Protein AF-A0A5B0RGZ8-F1 (afdb_monomer_lite)

Organism: NCBI:txid56615

Foldseek 3Di:
DDPPPLFDPVVVCVVVPPPDDPPVVVVVLVVLVVVVVVLVVCCVPPPVPVVVVVVVCVVVDPDDPPPDPDPLVVVCVVPDDDRPVVVVVVVVVVLVVVVVVPVVDPLVADNVLLVVLQVLLVVVLVSQLVCCVVVVDGSFCQSVLLVVQCVVDPGNVSNSVVSSCSNGVVSVVSSVVVVVVCVVRPD

pLDDT: mean 73.28, std 11.97, range [42.69, 88.94]

Sequence (187 aa):
MDPKTQTLNVTAYEAYSPTYLSAGNGIQYGFFFAMYTALIVHVALYYHKELAEGFRSMWKSASGREGFTDLHNRLMRPYKEVPEWWYLTILLFSLATGIAFNEHYETGYPVWALFVALAMSAVFVIPCGMVYAVTNTEVTMNVLAELIGGYLLPGKPIAVMLFKSYGFVSTAQAIGYAADLSKLHPA

Radius of gyration: 20.57 Å; chains: 1; bounding box: 44×38×57 Å

Structure (mmCIF, N/CA/C/O backbone):
data_AF-A0A5B0RGZ8-F1
#
_entry.id   AF-A0A5B0RGZ8-F1
#
loop_
_atom_site.group_PDB
_atom_site.id
_atom_site.type_symbol
_atom_site.label_atom_id
_atom_site.label_alt_id
_atom_site.label_comp_id
_atom_site.label_asym_id
_atom_site.label_entity_id
_atom_site.label_seq_id
_atom_site.pdbx_PDB_ins_code
_atom_site.Cartn_x
_atom_site.Cartn_y
_atom_site.Cartn_z
_atom_site.occupancy
_atom_site.B_iso_or_equiv
_atom_site.auth_seq_id
_atom_site.auth_comp_id
_atom_site.auth_asym_id
_atom_site.auth_atom_id
_atom_site.pdbx_PDB_model_num
ATOM 1 N N . MET A 1 1 ? -12.725 -0.966 26.093 1.00 46.88 1 MET A N 1
ATOM 2 C CA . MET A 1 1 ? -13.365 -1.881 25.122 1.00 46.88 1 MET A CA 1
ATOM 3 C C . MET A 1 1 ? -14.332 -2.751 25.894 1.00 46.88 1 MET A C 1
ATOM 5 O O . MET A 1 1 ? -13.949 -3.220 26.959 1.00 46.88 1 MET A O 1
ATOM 9 N N . ASP A 1 2 ? -15.565 -2.905 25.417 1.00 45.53 2 ASP A N 1
ATOM 10 C CA . ASP A 1 2 ? -16.533 -3.799 26.058 1.00 45.53 2 ASP A CA 1
ATOM 11 C C . ASP A 1 2 ? -16.237 -5.255 25.641 1.00 45.53 2 ASP A C 1
ATOM 13 O O . ASP A 1 2 ? -16.198 -5.531 24.436 1.00 45.53 2 ASP A O 1
ATOM 17 N N . PRO A 1 3 ? -15.978 -6.184 26.581 1.00 53.94 3 PRO A N 1
ATOM 18 C CA . PRO A 1 3 ? -15.574 -7.553 26.259 1.00 53.94 3 PRO A CA 1
ATOM 19 C C . PRO A 1 3 ? -16.657 -8.387 25.555 1.00 53.94 3 PRO A C 1
ATOM 21 O O . PRO A 1 3 ? -16.337 -9.471 25.075 1.00 53.94 3 PRO A O 1
ATOM 24 N N . LYS A 1 4 ? -17.914 -7.920 25.474 1.00 52.38 4 LYS A N 1
ATOM 25 C CA . LYS A 1 4 ? -19.022 -8.686 24.869 1.00 52.38 4 LYS A CA 1
ATOM 26 C C . LYS A 1 4 ? -19.461 -8.224 23.478 1.00 52.38 4 LYS A C 1
ATOM 28 O O . LYS A 1 4 ? -20.038 -9.024 22.755 1.00 52.38 4 LYS A O 1
ATOM 33 N N . THR A 1 5 ? -19.211 -6.973 23.092 1.00 54.19 5 THR A N 1
ATOM 34 C CA . THR A 1 5 ? -19.708 -6.419 21.814 1.00 54.19 5 THR A CA 1
ATOM 35 C C . THR A 1 5 ? -18.610 -5.940 20.870 1.00 54.19 5 THR A C 1
ATOM 37 O O . THR A 1 5 ? -18.926 -5.538 19.755 1.00 54.19 5 THR A O 1
ATOM 40 N N . GLN A 1 6 ? -17.332 -5.956 21.284 1.00 53.06 6 GLN A N 1
ATOM 41 C CA . GLN A 1 6 ? -16.182 -5.468 20.493 1.00 53.06 6 GLN A CA 1
ATOM 42 C C . GLN A 1 6 ? -16.348 -4.037 19.930 1.00 53.06 6 GLN A C 1
ATOM 44 O O . GLN A 1 6 ? -15.598 -3.593 19.056 1.00 53.06 6 GLN A O 1
ATOM 49 N N . THR A 1 7 ? -17.312 -3.287 20.460 1.00 54.31 7 THR A N 1
ATOM 50 C CA . THR A 1 7 ? -17.630 -1.917 20.082 1.00 54.31 7 THR A CA 1
ATOM 51 C C . THR A 1 7 ? -16.992 -0.927 21.049 1.00 54.31 7 THR A C 1
ATOM 53 O O . THR A 1 7 ? -16.642 -1.238 22.196 1.00 54.31 7 THR A O 1
ATOM 56 N N . LEU A 1 8 ? -16.811 0.299 20.567 1.00 57.03 8 LEU A N 1
ATOM 57 C CA . LEU A 1 8 ? -16.430 1.435 21.394 1.00 57.03 8 LEU A CA 1
ATOM 58 C C . LEU A 1 8 ? -17.535 1.708 22.426 1.00 57.03 8 LEU A C 1
ATOM 60 O O . LEU A 1 8 ? -18.659 2.055 22.074 1.00 57.03 8 LEU A O 1
ATOM 64 N N . ASN A 1 9 ? -17.209 1.546 23.708 1.00 58.06 9 ASN A N 1
ATOM 65 C CA . ASN A 1 9 ? -18.097 1.914 24.805 1.00 58.06 9 ASN A CA 1
ATOM 66 C C . ASN A 1 9 ? -17.992 3.432 25.021 1.00 58.06 9 ASN A C 1
ATOM 68 O O . ASN A 1 9 ? -17.022 3.915 25.607 1.00 58.06 9 ASN A O 1
ATOM 72 N N . VAL A 1 10 ? -18.974 4.169 24.497 1.00 61.72 10 VAL A N 1
ATOM 73 C CA . VAL A 1 10 ? -19.020 5.642 24.513 1.00 61.72 10 VAL A CA 1
ATOM 74 C C . VAL A 1 10 ? -19.060 6.185 25.948 1.00 61.72 10 VAL A C 1
ATOM 76 O O . VAL A 1 10 ? -18.412 7.177 26.253 1.00 61.72 10 VAL A O 1
ATOM 79 N N . THR A 1 11 ? -19.719 5.476 26.866 1.00 57.78 11 THR A N 1
ATOM 80 C CA . THR A 1 11 ? -19.881 5.876 28.272 1.00 57.78 11 THR A CA 1
ATOM 81 C C . THR A 1 11 ? -18.574 5.761 29.066 1.00 57.78 11 THR A C 1
ATOM 83 O O . THR A 1 11 ? -18.257 6.625 29.879 1.00 57.78 11 THR A O 1
ATOM 86 N N . ALA A 1 12 ? -17.768 4.726 28.800 1.00 56.59 12 ALA A N 1
ATOM 87 C CA . ALA A 1 12 ? -16.416 4.604 29.349 1.00 56.59 12 ALA A CA 1
ATOM 88 C C . ALA A 1 12 ? -15.415 5.563 28.672 1.00 56.59 12 ALA A C 1
ATOM 90 O O . ALA A 1 12 ? -14.463 6.001 29.313 1.00 56.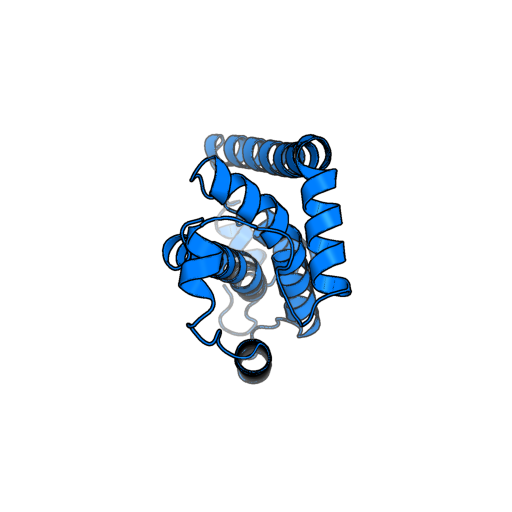59 12 ALA A O 1
ATOM 91 N N . TYR A 1 13 ? -15.631 5.900 27.394 1.00 51.00 13 TYR A N 1
ATOM 92 C CA . TYR A 1 13 ? -14.824 6.868 26.642 1.00 51.00 13 TYR A CA 1
ATOM 93 C C . TYR A 1 13 ? -15.008 8.302 27.166 1.00 51.00 13 TYR A C 1
ATOM 95 O O . TYR A 1 13 ? -14.030 9.022 27.346 1.00 51.00 13 TYR A O 1
ATOM 103 N N . GLU A 1 14 ? -16.239 8.694 27.494 1.00 57.12 14 GLU A N 1
ATOM 104 C CA . GLU A 1 14 ? -16.531 9.989 28.120 1.00 57.12 14 GLU A CA 1
ATOM 105 C C . GLU A 1 14 ? -16.014 10.068 29.568 1.00 57.12 14 GLU A C 1
ATOM 107 O O . GLU A 1 14 ? -15.504 11.109 29.981 1.00 57.12 14 GLU A O 1
ATOM 112 N N . ALA A 1 15 ? -16.059 8.961 30.323 1.00 55.84 15 ALA A N 1
ATOM 113 C CA . ALA A 1 15 ? -15.550 8.893 31.697 1.00 55.84 15 ALA A CA 1
ATOM 114 C C . ALA A 1 15 ? -14.011 8.931 31.803 1.00 55.84 15 ALA A C 1
ATOM 116 O O . ALA A 1 15 ? -13.480 9.383 32.816 1.00 55.84 15 ALA A O 1
ATOM 117 N N . TYR A 1 16 ? -13.286 8.467 30.777 1.00 54.00 16 TYR A N 1
ATOM 118 C CA . TYR A 1 16 ? -11.815 8.417 30.766 1.00 54.00 16 TYR A CA 1
ATOM 119 C C . TYR A 1 16 ? -11.160 9.684 30.186 1.00 54.00 16 TYR A C 1
ATOM 121 O O . TYR A 1 16 ? -9.935 9.759 30.116 1.00 54.00 16 TYR A O 1
ATOM 129 N N . SER A 1 17 ? -11.962 10.702 29.845 1.00 48.78 17 SER A N 1
ATOM 130 C CA . SER A 1 17 ? -11.598 11.934 29.127 1.00 48.78 17 SER A CA 1
ATOM 131 C C . SER A 1 17 ? -11.231 11.727 27.642 1.00 48.78 17 SER A C 1
ATOM 133 O O . SER A 1 17 ? -10.738 10.659 27.267 1.00 48.78 17 SER A O 1
ATOM 135 N N . PRO A 1 18 ? -11.488 12.726 26.764 1.00 55.09 18 PRO A N 1
ATOM 136 C CA . PRO A 1 18 ? -11.216 12.613 25.333 1.00 55.09 18 PRO A CA 1
ATOM 137 C C . PRO A 1 18 ? -9.749 12.266 25.102 1.00 55.09 18 PRO A C 1
ATOM 139 O O . PRO A 1 18 ? -8.865 12.849 25.730 1.00 55.09 18 PRO A O 1
ATOM 142 N N . THR A 1 19 ? -9.462 11.344 24.185 1.00 56.06 19 THR A N 1
ATOM 143 C CA . THR A 1 19 ? -8.073 11.046 23.828 1.00 56.06 19 THR A CA 1
ATOM 144 C C . THR A 1 19 ? -7.487 12.258 23.109 1.00 56.06 19 THR A C 1
ATOM 146 O O . THR A 1 19 ? -7.690 12.450 21.911 1.00 56.06 19 THR A O 1
ATOM 149 N N . TYR A 1 20 ? -6.787 13.116 23.846 1.00 53.31 20 TYR A N 1
ATOM 150 C CA . TYR A 1 20 ? -6.089 14.249 23.262 1.00 53.31 20 TYR A CA 1
ATOM 151 C C . TYR A 1 20 ? -4.884 13.718 22.483 1.00 53.31 20 TYR A C 1
ATOM 153 O O . TYR A 1 20 ? -3.857 13.352 23.056 1.00 53.31 20 TYR A O 1
ATOM 161 N N . LEU A 1 21 ? -5.006 13.666 21.154 1.00 61.12 21 LEU A N 1
ATOM 162 C CA . LEU A 1 21 ? -3.837 13.604 20.283 1.00 61.12 21 LEU A CA 1
ATOM 163 C C . LEU A 1 21 ? -2.959 14.810 20.623 1.00 61.12 21 LEU A C 1
ATOM 165 O O . LEU A 1 21 ? -3.441 15.944 20.635 1.00 61.12 21 LEU A O 1
ATOM 169 N N . SER A 1 22 ? -1.681 14.575 20.934 1.00 74.94 22 SER A N 1
ATOM 170 C CA . SER A 1 22 ? -0.757 15.681 21.193 1.00 74.94 22 SER A CA 1
ATOM 171 C C . SER A 1 22 ? -0.770 16.640 19.997 1.00 74.94 22 SER A C 1
ATOM 173 O O . SER A 1 22 ? -0.911 16.205 18.850 1.00 74.94 22 SER A O 1
ATOM 175 N N . ALA A 1 23 ? -0.595 17.940 20.246 1.00 71.25 23 ALA A N 1
ATOM 176 C CA . ALA A 1 23 ? -0.544 18.935 19.174 1.00 71.25 23 ALA A CA 1
ATOM 177 C C . ALA A 1 23 ? 0.483 18.562 18.081 1.00 71.25 23 ALA A C 1
ATOM 179 O O . ALA A 1 23 ? 0.256 18.821 16.901 1.00 71.25 23 ALA A O 1
ATOM 180 N N . GLY A 1 24 ? 1.566 17.867 18.457 1.00 74.56 24 GLY A N 1
ATOM 181 C CA . GLY A 1 24 ? 2.558 17.331 17.524 1.00 74.56 24 GLY A CA 1
ATOM 182 C C . GLY A 1 24 ? 2.006 16.248 16.590 1.00 74.56 24 GLY A C 1
ATOM 183 O O . GLY A 1 24 ? 2.261 16.304 15.390 1.00 74.56 24 GLY A O 1
ATOM 184 N N . ASN A 1 25 ? 1.189 15.318 17.096 1.00 74.56 25 ASN A N 1
ATOM 185 C CA . ASN A 1 25 ? 0.558 14.289 16.258 1.00 74.56 25 ASN A CA 1
ATOM 186 C C . ASN A 1 25 ? -0.445 14.890 15.261 1.00 74.56 25 ASN A C 1
ATOM 188 O O . ASN A 1 25 ? -0.514 14.444 14.118 1.00 74.56 25 ASN A O 1
ATOM 192 N N . GLY A 1 26 ? -1.184 15.932 15.657 1.00 77.25 26 GLY A N 1
ATOM 193 C CA . GLY A 1 26 ? -2.103 16.633 14.752 1.00 77.25 26 GLY A CA 1
ATOM 194 C C . GLY A 1 26 ? -1.380 17.291 13.571 1.00 77.25 26 GLY A C 1
ATOM 195 O O . GLY A 1 26 ? -1.788 17.129 12.420 1.00 77.25 26 GLY A O 1
ATOM 196 N N . ILE A 1 27 ? -0.260 17.969 13.843 1.00 82.44 27 ILE A N 1
ATOM 197 C CA . ILE A 1 27 ? 0.597 18.562 12.803 1.00 82.44 27 ILE A CA 1
ATOM 198 C C . ILE A 1 27 ? 1.174 17.468 11.894 1.00 82.44 27 ILE A C 1
ATOM 200 O O . ILE A 1 27 ? 1.152 17.601 10.670 1.00 82.44 27 ILE A O 1
ATOM 204 N N . GLN A 1 28 ? 1.643 16.365 12.478 1.00 82.69 28 GLN A N 1
ATOM 205 C CA . GLN A 1 28 ? 2.197 15.238 11.733 1.00 82.69 28 GLN A CA 1
ATOM 206 C C . GLN A 1 28 ? 1.168 14.612 10.775 1.00 82.69 28 GLN A C 1
ATOM 208 O O . GLN A 1 28 ? 1.501 14.325 9.625 1.00 82.69 28 GLN A O 1
ATOM 213 N N . TYR A 1 29 ? -0.094 14.466 11.189 1.00 82.69 29 TYR A N 1
ATOM 214 C CA . TYR A 1 29 ? -1.169 14.030 10.292 1.00 82.69 29 TYR A CA 1
ATOM 215 C C . TYR A 1 29 ? -1.419 15.015 9.147 1.00 82.69 29 TYR A C 1
ATOM 217 O O . TYR A 1 29 ? -1.569 14.579 8.005 1.00 82.69 29 TYR A O 1
ATOM 225 N N . GLY A 1 30 ? -1.374 16.324 9.410 1.00 83.38 30 GLY A N 1
ATOM 226 C CA . GLY A 1 30 ? -1.440 17.346 8.359 1.00 83.38 30 GLY A CA 1
ATOM 227 C C . GLY A 1 30 ? -0.349 17.173 7.295 1.00 83.38 30 GLY A C 1
ATOM 228 O O . GLY A 1 30 ? -0.639 17.185 6.096 1.00 83.38 30 GLY A O 1
ATOM 229 N N . PHE A 1 31 ? 0.893 16.924 7.720 1.00 85.19 31 PHE A N 1
ATOM 230 C CA . PHE A 1 31 ? 2.000 16.647 6.802 1.00 85.19 31 PHE A CA 1
ATOM 231 C C . PHE A 1 31 ? 1.818 15.349 6.012 1.00 85.19 31 PHE A C 1
ATOM 233 O O . PHE A 1 31 ? 2.147 15.325 4.827 1.00 85.19 31 PHE A O 1
ATOM 240 N N . PHE A 1 32 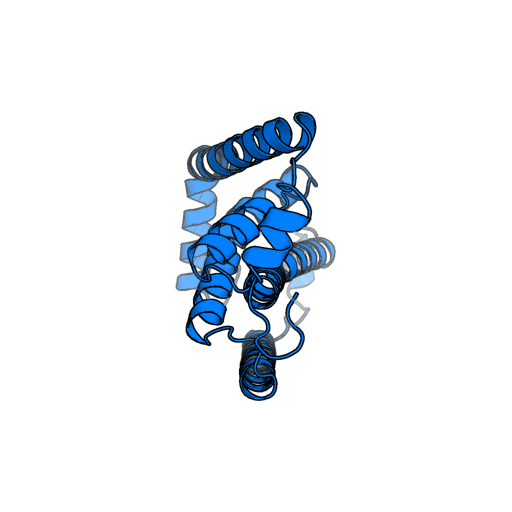? 1.260 14.291 6.608 1.00 84.81 32 PHE A N 1
ATOM 241 C CA . PHE A 1 32 ? 0.969 13.060 5.867 1.00 84.81 32 PHE A CA 1
ATOM 242 C C . PHE A 1 32 ? -0.058 13.285 4.751 1.00 84.81 32 PHE A C 1
ATOM 244 O O . PHE A 1 32 ? 0.161 12.827 3.631 1.00 84.81 32 PHE A O 1
ATOM 251 N N . PHE A 1 33 ? -1.127 14.052 4.992 1.00 84.62 33 PHE A N 1
ATOM 252 C CA . PHE A 1 33 ? -2.096 14.384 3.936 1.00 84.62 33 PHE A CA 1
ATOM 253 C C . PHE A 1 33 ? -1.478 15.213 2.802 1.00 84.62 33 PHE A C 1
ATOM 255 O O . PHE A 1 33 ? -1.745 14.955 1.623 1.00 84.62 33 PHE A O 1
ATOM 262 N N . ALA A 1 34 ? -0.607 16.168 3.138 1.00 87.12 34 ALA A N 1
ATOM 263 C CA . ALA A 1 34 ? 0.150 16.920 2.139 1.00 87.12 34 ALA A CA 1
ATOM 264 C C . ALA A 1 34 ? 1.104 16.007 1.346 1.00 87.12 34 ALA A C 1
ATOM 266 O O . ALA A 1 34 ? 1.187 16.105 0.124 1.00 87.12 34 ALA A O 1
ATOM 267 N N . MET A 1 35 ? 1.771 15.067 2.017 1.00 86.12 35 MET A N 1
ATOM 268 C CA . MET A 1 35 ? 2.676 14.109 1.384 1.00 86.12 35 MET A CA 1
ATOM 269 C C . MET A 1 35 ? 1.943 13.178 0.409 1.00 86.12 35 MET A C 1
ATOM 271 O O . MET A 1 35 ? 2.432 12.966 -0.697 1.00 86.12 35 MET A O 1
ATOM 275 N N . TYR A 1 36 ? 0.762 12.658 0.764 1.00 85.88 36 TYR A N 1
ATOM 276 C CA . TYR A 1 36 ? 0.002 11.766 -0.123 1.00 85.88 36 TYR A CA 1
ATOM 277 C C . TYR A 1 36 ? -0.482 12.472 -1.395 1.00 85.88 36 TYR A C 1
ATOM 279 O O . TYR A 1 36 ? -0.408 11.902 -2.484 1.00 85.88 36 TYR A O 1
ATOM 287 N N . THR A 1 37 ? -0.946 13.720 -1.286 1.00 86.88 37 THR A N 1
ATOM 288 C CA . THR A 1 37 ? -1.358 14.499 -2.466 1.00 86.88 37 THR A CA 1
ATOM 289 C C . THR A 1 37 ? -0.158 14.856 -3.342 1.00 86.88 37 THR A C 1
ATOM 291 O O . THR A 1 37 ? -0.221 14.681 -4.560 1.00 86.88 37 THR A O 1
ATOM 294 N N . ALA A 1 38 ? 0.964 15.256 -2.735 1.00 86.88 38 ALA A N 1
ATOM 295 C CA . ALA A 1 38 ? 2.213 15.508 -3.447 1.00 86.88 38 ALA A CA 1
ATOM 296 C C . ALA A 1 38 ? 2.732 14.257 -4.174 1.00 86.88 38 ALA A C 1
ATOM 298 O O . ALA A 1 38 ? 3.162 14.364 -5.319 1.00 86.88 38 ALA A O 1
ATOM 299 N N . LEU A 1 39 ? 2.640 13.075 -3.554 1.00 86.06 39 LEU A N 1
ATOM 300 C CA . LEU A 1 39 ? 3.035 11.797 -4.151 1.00 86.06 39 LEU A CA 1
ATOM 301 C C . LEU A 1 39 ? 2.240 11.502 -5.430 1.00 86.06 39 LEU A C 1
ATOM 303 O O . LEU A 1 39 ? 2.835 11.222 -6.470 1.00 86.06 39 LEU A O 1
ATOM 307 N N . ILE A 1 40 ? 0.910 11.622 -5.379 1.00 84.88 40 ILE A N 1
ATOM 308 C CA . ILE A 1 40 ? 0.047 11.391 -6.549 1.00 84.88 40 ILE A CA 1
ATOM 309 C C . ILE A 1 40 ? 0.385 12.380 -7.670 1.00 84.88 40 ILE A C 1
ATOM 311 O O . ILE A 1 40 ? 0.544 11.973 -8.820 1.00 84.88 40 ILE A O 1
ATOM 315 N N . VAL A 1 41 ? 0.533 13.668 -7.345 1.00 88.25 41 VAL A N 1
ATOM 316 C CA . VAL A 1 41 ? 0.864 14.709 -8.332 1.00 88.25 41 VAL A CA 1
ATOM 317 C C . VAL A 1 41 ? 2.251 14.482 -8.936 1.00 88.25 41 VAL A C 1
ATOM 319 O O . VAL A 1 41 ? 2.417 14.610 -10.148 1.00 88.25 41 VAL A O 1
ATOM 322 N N . HIS A 1 42 ? 3.241 14.109 -8.124 1.00 84.75 42 HIS A N 1
ATOM 323 C CA . HIS A 1 42 ? 4.600 13.842 -8.587 1.00 84.75 42 HIS A CA 1
ATOM 324 C C . HIS A 1 42 ? 4.637 12.659 -9.559 1.00 84.75 42 HIS A C 1
ATOM 326 O O . HIS A 1 42 ? 5.200 12.771 -10.648 1.00 84.75 42 HIS A O 1
ATOM 332 N N . VAL A 1 43 ? 3.967 11.560 -9.209 1.00 84.12 43 VAL A N 1
ATOM 333 C CA . VAL A 1 43 ? 3.860 10.373 -10.067 1.00 84.12 43 VAL A CA 1
ATOM 334 C C . VAL A 1 43 ? 3.105 10.691 -11.358 1.00 84.12 43 VAL A C 1
ATOM 336 O O . VAL A 1 43 ? 3.566 10.337 -12.443 1.00 84.12 43 VAL A O 1
ATOM 339 N N . ALA A 1 44 ? 1.994 11.426 -11.269 1.00 82.69 44 ALA A N 1
ATOM 340 C CA . ALA A 1 44 ? 1.203 11.809 -12.434 1.00 82.69 44 ALA A CA 1
ATOM 341 C C . ALA A 1 44 ? 1.948 12.765 -13.384 1.00 82.69 44 ALA A C 1
ATOM 343 O O . ALA A 1 44 ? 1.809 12.650 -14.596 1.00 82.69 44 ALA A O 1
ATOM 344 N N . LEU A 1 45 ? 2.749 13.707 -12.882 1.00 83.69 45 LEU A N 1
ATOM 345 C CA . LEU A 1 45 ? 3.459 14.656 -13.746 1.00 83.69 45 LEU A CA 1
ATOM 346 C C . LEU A 1 45 ? 4.724 14.053 -14.358 1.00 83.69 45 LEU A C 1
ATOM 348 O O . LEU A 1 45 ? 4.909 14.140 -15.572 1.00 83.69 45 LEU A O 1
ATOM 352 N N . TYR A 1 46 ? 5.576 13.429 -13.546 1.00 79.88 46 TYR A N 1
ATOM 353 C CA . TYR A 1 46 ? 6.908 13.008 -13.990 1.00 79.88 46 TYR A CA 1
ATOM 354 C C . TYR A 1 46 ? 6.903 11.649 -14.685 1.00 79.88 46 TYR A C 1
ATOM 356 O O . TYR A 1 46 ? 7.605 11.467 -15.674 1.00 79.88 46 TYR A O 1
ATOM 364 N N . TYR A 1 47 ? 6.059 10.726 -14.232 1.00 79.06 47 TYR A N 1
ATOM 365 C CA . TYR A 1 47 ? 6.157 9.321 -14.616 1.00 79.06 47 TYR A CA 1
ATOM 366 C C . TYR A 1 47 ? 4.931 8.802 -15.378 1.00 79.06 47 TYR A C 1
ATOM 368 O O . TYR A 1 47 ? 4.815 7.604 -15.612 1.00 79.06 47 TYR A O 1
ATOM 376 N N . HIS A 1 48 ? 4.013 9.670 -15.823 1.00 75.81 48 HIS A N 1
ATOM 377 C CA . HIS A 1 48 ? 2.823 9.242 -16.577 1.00 75.81 48 HIS A CA 1
ATOM 378 C C . HIS A 1 48 ? 3.146 8.441 -17.844 1.00 75.81 48 HIS A C 1
ATOM 380 O O . HIS A 1 48 ? 2.374 7.558 -18.212 1.00 75.81 48 HIS A O 1
ATOM 386 N N . LYS A 1 49 ? 4.261 8.745 -18.524 1.00 73.75 49 LYS A N 1
ATOM 387 C CA . LYS A 1 49 ? 4.673 8.029 -19.743 1.00 73.75 49 LYS A CA 1
ATOM 388 C C . LYS A 1 49 ? 5.177 6.628 -19.423 1.00 73.75 49 LYS A C 1
ATOM 390 O O . LYS A 1 49 ? 4.687 5.672 -20.010 1.00 73.75 49 LYS A O 1
ATOM 395 N N . GLU A 1 50 ? 6.065 6.514 -18.440 1.00 74.69 50 GLU A N 1
ATOM 396 C CA . GLU A 1 50 ? 6.569 5.229 -17.944 1.00 74.69 50 GLU A CA 1
ATOM 397 C C . GLU A 1 50 ? 5.433 4.372 -17.381 1.00 74.69 50 GLU A C 1
ATOM 399 O O . GLU A 1 50 ? 5.359 3.175 -17.645 1.00 74.69 50 GLU A O 1
ATOM 404 N N . LEU A 1 51 ? 4.477 4.998 -16.690 1.00 76.19 51 LEU A N 1
ATOM 405 C CA . LEU A 1 51 ? 3.288 4.327 -16.186 1.00 76.19 51 LEU A CA 1
ATOM 406 C C . LEU A 1 51 ? 2.398 3.822 -17.329 1.00 76.19 51 LEU A C 1
ATOM 408 O O . LEU A 1 51 ? 1.943 2.682 -17.294 1.00 76.19 51 LEU A O 1
ATOM 412 N N . ALA A 1 52 ? 2.169 4.633 -18.365 1.00 75.00 52 ALA A N 1
ATOM 413 C CA . ALA A 1 52 ? 1.382 4.230 -19.528 1.00 75.00 52 ALA A CA 1
ATOM 414 C C . ALA A 1 52 ? 2.059 3.103 -20.325 1.00 75.00 52 ALA A C 1
ATOM 416 O O . ALA A 1 52 ? 1.377 2.192 -20.798 1.00 75.00 52 ALA A O 1
ATOM 417 N N . GLU A 1 53 ? 3.384 3.129 -20.458 1.00 73.12 53 GLU A N 1
ATOM 418 C CA . GLU A 1 53 ? 4.167 2.065 -21.096 1.00 73.12 53 GLU A CA 1
ATOM 419 C C . GLU A 1 53 ? 4.196 0.786 -20.247 1.00 73.12 53 GLU A C 1
ATOM 421 O O . GLU A 1 53 ? 4.001 -0.309 -20.781 1.00 73.12 53 GLU A O 1
ATOM 426 N N . GLY A 1 54 ? 4.321 0.909 -18.925 1.00 70.94 54 GLY A N 1
ATOM 427 C CA . GLY A 1 54 ? 4.206 -0.193 -17.968 1.00 70.94 54 GLY A CA 1
ATOM 428 C C . GLY A 1 54 ? 2.824 -0.850 -18.003 1.00 70.94 54 GLY A C 1
ATOM 429 O O . GLY A 1 54 ? 2.711 -2.058 -18.188 1.00 70.94 54 GLY A O 1
ATOM 430 N N . PHE A 1 55 ? 1.747 -0.066 -17.946 1.00 74.69 55 PHE A N 1
ATOM 431 C CA . PHE A 1 55 ? 0.384 -0.595 -18.075 1.00 74.69 55 PHE A CA 1
ATOM 432 C C . PHE A 1 55 ? 0.126 -1.215 -19.450 1.00 74.69 55 PHE A C 1
ATOM 434 O O . PHE A 1 55 ? -0.517 -2.260 -19.547 1.00 74.69 55 PHE A O 1
ATOM 441 N N . ARG A 1 56 ? 0.631 -0.603 -20.528 1.00 70.50 56 ARG A N 1
ATOM 442 C CA . ARG A 1 56 ? 0.469 -1.129 -21.890 1.00 70.50 56 ARG A CA 1
ATOM 443 C C . ARG A 1 56 ? 1.261 -2.414 -22.103 1.00 70.50 56 ARG A C 1
ATOM 445 O O . ARG A 1 56 ? 0.770 -3.286 -22.815 1.00 70.50 56 ARG A O 1
ATOM 452 N N . SER A 1 57 ? 2.446 -2.534 -21.508 1.00 63.84 57 SER A N 1
ATOM 453 C CA . SER A 1 57 ? 3.247 -3.757 -21.548 1.00 63.84 57 SER A CA 1
ATOM 454 C C . SER A 1 57 ? 2.622 -4.858 -20.695 1.00 63.84 57 SER A C 1
ATOM 456 O O . SER A 1 57 ? 2.459 -5.947 -21.221 1.00 63.84 57 SER A O 1
ATOM 458 N N . MET A 1 58 ? 2.120 -4.575 -19.487 1.00 65.12 58 MET A N 1
ATOM 459 C CA . MET A 1 58 ? 1.337 -5.554 -18.713 1.00 65.12 58 MET A CA 1
ATOM 460 C C . MET A 1 58 ? 0.074 -6.018 -19.454 1.00 65.12 58 MET A C 1
ATOM 462 O O . MET A 1 58 ? -0.254 -7.198 -19.448 1.00 65.12 58 MET A O 1
ATOM 466 N N . TRP A 1 59 ? -0.636 -5.107 -20.128 1.00 65.81 59 TRP A N 1
ATOM 467 C CA . TRP A 1 59 ? -1.867 -5.454 -20.847 1.00 65.81 59 TRP A CA 1
ATOM 468 C C . TRP A 1 59 ? -1.609 -6.238 -22.139 1.00 65.81 59 TRP A C 1
ATOM 470 O O . TRP A 1 59 ? -2.398 -7.101 -22.520 1.00 65.81 59 TRP A O 1
ATOM 480 N N . LYS A 1 60 ? -0.533 -5.913 -22.863 1.00 63.50 60 LYS A N 1
ATOM 481 C CA . LYS A 1 60 ? -0.188 -6.573 -24.133 1.00 63.50 60 LYS A CA 1
ATOM 482 C C . LYS A 1 60 ? 0.700 -7.799 -23.960 1.00 63.50 60 LYS A C 1
ATOM 484 O O . LYS A 1 60 ? 0.803 -8.587 -24.894 1.00 63.50 60 LYS A O 1
ATOM 489 N N . SER A 1 61 ? 1.347 -7.941 -22.811 1.00 50.81 61 SER A N 1
ATOM 490 C CA . SER A 1 61 ? 2.423 -8.891 -22.600 1.00 50.81 61 SER A CA 1
ATOM 491 C C . SER A 1 61 ? 2.218 -9.636 -21.284 1.00 50.81 61 SER A C 1
ATOM 493 O O . SER A 1 61 ? 2.760 -9.269 -20.252 1.00 50.81 61 SER A O 1
ATOM 495 N N . ALA A 1 62 ? 1.494 -10.752 -21.374 1.00 49.53 62 ALA A N 1
ATOM 496 C CA . ALA A 1 62 ? 1.776 -11.937 -20.560 1.00 49.53 62 ALA A CA 1
ATOM 497 C C . ALA A 1 62 ? 3.010 -12.706 -21.107 1.00 49.53 62 ALA A C 1
ATOM 499 O O . ALA A 1 62 ? 3.227 -13.873 -20.791 1.00 49.53 62 ALA A O 1
ATOM 500 N N . SER A 1 63 ? 3.780 -12.102 -22.026 1.00 45.78 63 SER A N 1
ATOM 501 C CA . SER A 1 63 ? 4.932 -12.720 -22.678 1.00 45.78 63 SER A CA 1
ATOM 502 C C . SER A 1 63 ? 5.881 -11.667 -23.246 1.00 45.78 63 SER A C 1
ATOM 504 O O . SER A 1 63 ? 5.795 -11.304 -24.418 1.00 45.78 63 SER A O 1
ATOM 506 N N . GLY A 1 64 ? 6.849 -11.240 -22.439 1.00 47.47 64 GLY A N 1
ATOM 507 C CA . GLY A 1 64 ? 8.108 -10.731 -22.975 1.00 47.47 64 GLY A CA 1
ATOM 508 C C . GLY A 1 64 ? 8.324 -9.234 -22.812 1.00 47.47 64 GLY A C 1
ATOM 509 O O . GLY A 1 64 ? 7.779 -8.400 -23.535 1.00 47.47 64 GLY A O 1
ATOM 510 N N . ARG A 1 65 ? 9.242 -8.933 -21.893 1.00 52.66 65 ARG A N 1
ATOM 511 C CA . ARG A 1 65 ? 10.076 -7.730 -21.826 1.00 52.66 65 ARG A CA 1
ATOM 512 C C . ARG A 1 65 ? 10.943 -7.602 -23.092 1.00 52.66 65 ARG A C 1
ATOM 514 O O . ARG A 1 65 ? 12.160 -7.758 -23.034 1.00 52.66 65 ARG A O 1
ATOM 521 N N . GLU A 1 66 ? 10.340 -7.326 -24.244 1.00 48.12 66 GLU A N 1
ATOM 522 C CA . GLU A 1 66 ? 11.088 -7.126 -25.499 1.00 48.12 66 GLU A CA 1
ATOM 523 C C . GLU A 1 66 ? 11.780 -5.748 -25.590 1.00 48.12 66 GLU A C 1
ATOM 525 O O . GLU A 1 66 ? 12.495 -5.484 -26.550 1.00 48.12 66 GLU A O 1
ATOM 530 N N . GLY A 1 67 ? 11.607 -4.869 -24.592 1.00 49.62 67 GLY A N 1
ATOM 531 C CA . GLY A 1 67 ? 12.079 -3.479 -24.651 1.00 49.62 67 GLY A CA 1
ATOM 532 C C . GLY A 1 67 ? 13.490 -3.198 -24.120 1.00 49.62 67 GLY A C 1
ATOM 533 O O . GLY A 1 67 ? 14.102 -2.222 -24.542 1.00 49.62 67 GLY A O 1
ATOM 534 N N . PHE A 1 68 ? 14.041 -4.026 -23.226 1.00 51.84 68 PHE A N 1
ATOM 535 C CA . PHE A 1 68 ? 15.340 -3.742 -22.599 1.00 51.84 68 PHE A CA 1
ATOM 536 C C . PHE A 1 68 ? 16.442 -4.534 -23.295 1.00 51.84 68 PHE A C 1
ATOM 538 O O . PHE A 1 68 ? 16.642 -5.722 -23.040 1.00 51.84 68 PHE A O 1
ATOM 545 N N . THR A 1 69 ? 17.143 -3.881 -24.220 1.00 50.41 69 THR A N 1
ATOM 546 C CA . THR A 1 69 ? 18.228 -4.489 -25.010 1.00 50.41 69 THR A CA 1
ATOM 547 C C . THR A 1 69 ? 19.577 -4.342 -24.301 1.00 50.41 69 THR A C 1
ATOM 549 O O . THR A 1 69 ? 20.599 -4.114 -24.940 1.00 50.41 69 THR A O 1
ATOM 552 N N . ASP A 1 70 ? 19.593 -4.447 -22.973 1.00 59.38 70 ASP A N 1
ATOM 553 C CA . ASP A 1 70 ? 20.825 -4.357 -22.198 1.00 59.38 70 ASP A CA 1
ATOM 554 C C . ASP A 1 70 ? 21.589 -5.685 -22.213 1.00 59.38 70 ASP A C 1
ATOM 556 O O . ASP A 1 70 ? 21.020 -6.783 -22.299 1.00 59.38 70 ASP A O 1
ATOM 560 N N . LEU A 1 71 ? 22.921 -5.583 -22.144 1.00 56.91 71 LEU A N 1
ATOM 561 C CA . LEU A 1 71 ? 23.844 -6.721 -22.189 1.00 56.91 71 LEU A CA 1
ATOM 562 C C . LEU A 1 71 ? 23.508 -7.765 -21.105 1.00 56.91 71 LEU A C 1
ATOM 564 O O . LEU A 1 71 ? 23.685 -8.963 -21.328 1.00 56.91 71 LEU A O 1
ATOM 568 N N . HIS A 1 72 ? 22.975 -7.313 -19.968 1.00 63.66 72 HIS A N 1
ATOM 569 C CA . HIS A 1 72 ? 22.545 -8.141 -18.850 1.00 63.66 72 HIS A CA 1
ATOM 570 C C . HIS A 1 72 ? 21.252 -8.909 -19.137 1.00 63.66 72 HIS A C 1
ATOM 572 O O . HIS A 1 72 ? 21.205 -10.113 -18.903 1.00 63.66 72 HIS A O 1
ATOM 578 N N . ASN A 1 73 ? 20.241 -8.280 -19.747 1.00 62.84 73 ASN A N 1
ATOM 579 C CA . ASN A 1 73 ? 19.015 -8.976 -20.150 1.00 62.84 73 ASN A CA 1
ATOM 580 C C . ASN A 1 73 ? 19.331 -10.102 -21.156 1.00 62.84 73 ASN A C 1
ATOM 582 O O . ASN A 1 73 ? 18.759 -11.190 -21.106 1.00 62.84 73 ASN A O 1
ATOM 586 N N . ARG A 1 74 ? 20.344 -9.903 -22.016 1.00 62.44 74 ARG A N 1
ATOM 587 C CA . ARG A 1 74 ? 20.867 -10.960 -22.902 1.00 62.44 74 ARG A CA 1
ATOM 588 C C . ARG A 1 74 ? 21.536 -12.115 -22.142 1.00 62.44 74 ARG A C 1
ATOM 590 O O . ARG A 1 74 ? 21.454 -13.249 -22.609 1.00 62.44 74 ARG A O 1
ATOM 597 N N . LEU A 1 75 ? 22.186 -11.837 -21.011 1.00 64.69 75 LEU A N 1
ATOM 598 C CA . LEU A 1 75 ? 22.808 -12.834 -20.125 1.00 64.69 75 LEU A CA 1
ATOM 599 C C . LEU A 1 75 ? 21.800 -13.501 -19.174 1.00 64.69 75 LEU A C 1
ATOM 601 O O . LEU A 1 75 ? 22.037 -14.629 -18.752 1.00 64.69 75 LEU A O 1
ATOM 605 N N . MET A 1 76 ? 20.678 -12.835 -18.885 1.00 60.59 76 MET A N 1
ATOM 606 C CA . MET A 1 76 ? 19.569 -13.327 -18.061 1.00 60.59 76 MET A CA 1
ATOM 607 C C . MET A 1 76 ? 18.555 -14.176 -18.845 1.00 60.59 76 MET A C 1
ATOM 609 O O . MET A 1 76 ? 17.873 -15.003 -18.250 1.00 60.59 76 MET A O 1
ATOM 613 N N . ARG A 1 77 ? 18.512 -14.067 -20.183 1.00 63.81 77 ARG A N 1
ATOM 614 C CA . ARG A 1 77 ? 17.688 -14.906 -21.088 1.00 63.81 77 ARG A CA 1
ATOM 615 C C . ARG A 1 77 ? 17.685 -16.426 -20.818 1.00 63.81 77 ARG A C 1
ATOM 617 O O . ARG A 1 77 ? 16.657 -17.040 -21.094 1.00 63.81 77 ARG A O 1
ATOM 624 N N . PRO A 1 78 ? 18.775 -17.073 -20.356 1.00 67.56 78 PRO A N 1
ATOM 625 C CA . PRO A 1 78 ? 18.777 -18.506 -20.055 1.00 67.56 78 PRO A CA 1
ATOM 626 C C . PRO A 1 78 ? 18.024 -18.881 -18.769 1.00 67.56 78 PRO A C 1
ATOM 628 O O . PRO A 1 78 ? 17.686 -20.053 -18.594 1.00 67.56 78 PRO A O 1
ATOM 631 N N . TYR A 1 79 ? 17.778 -17.930 -17.861 1.00 61.66 79 TYR A N 1
ATOM 632 C CA . TYR A 1 79 ? 17.070 -18.193 -16.610 1.00 61.66 79 TYR A CA 1
ATOM 633 C C . TYR A 1 79 ? 15.562 -18.183 -16.857 1.00 61.66 79 TYR A C 1
ATOM 635 O O . TYR A 1 79 ? 14.974 -17.184 -17.264 1.00 61.66 79 TYR A O 1
ATOM 643 N N . LYS A 1 80 ? 14.924 -19.330 -16.620 1.00 61.44 80 LYS A N 1
ATOM 644 C CA . LYS A 1 80 ? 13.474 -19.474 -16.739 1.00 61.44 80 LYS A CA 1
ATOM 645 C C . LYS A 1 80 ? 12.804 -18.739 -15.578 1.00 61.44 80 LYS A C 1
ATOM 647 O O . LYS A 1 80 ? 12.886 -19.197 -14.440 1.00 61.44 80 LYS A O 1
ATOM 652 N N . GLU A 1 81 ? 12.140 -17.625 -15.870 1.00 64.94 81 GLU A N 1
ATOM 653 C CA . GLU A 1 81 ? 11.330 -16.911 -14.882 1.00 64.94 81 GLU A CA 1
ATOM 654 C C . GLU A 1 81 ? 10.187 -17.811 -14.370 1.00 64.94 81 GLU A C 1
ATOM 656 O O . GLU A 1 81 ? 9.665 -18.679 -15.083 1.00 64.94 81 GLU A O 1
ATO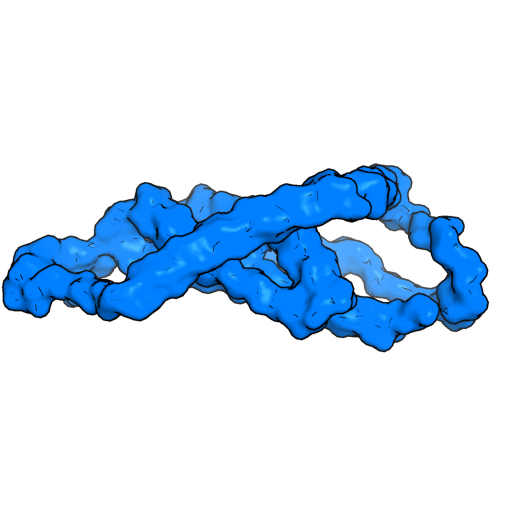M 661 N N . VAL A 1 82 ? 9.827 -17.639 -13.094 1.00 69.25 82 VAL A N 1
ATOM 662 C CA . VAL A 1 82 ? 8.742 -18.401 -12.463 1.00 69.25 82 VAL A CA 1
ATOM 663 C C . VAL A 1 82 ? 7.426 -18.048 -13.164 1.00 69.25 82 VAL A C 1
ATOM 665 O O . VAL A 1 82 ? 7.137 -16.863 -13.327 1.00 69.25 82 VAL A O 1
ATOM 668 N N . PRO A 1 83 ? 6.609 -19.039 -13.566 1.00 76.25 83 PRO A N 1
ATOM 669 C CA . PRO A 1 83 ? 5.348 -18.767 -14.241 1.00 76.25 83 PRO A CA 1
ATOM 670 C C . PRO A 1 83 ? 4.412 -17.885 -13.404 1.00 76.25 83 PRO A C 1
ATOM 672 O O . PRO A 1 83 ? 4.204 -18.152 -12.220 1.00 76.25 83 PRO A O 1
ATOM 675 N N . GLU A 1 84 ? 3.768 -16.908 -14.043 1.00 72.25 84 GLU A N 1
ATOM 676 C CA . GLU A 1 84 ? 2.896 -15.925 -13.378 1.00 72.25 84 GLU A CA 1
ATOM 677 C C . GLU A 1 84 ? 1.725 -16.552 -12.599 1.00 72.25 84 GLU A C 1
ATOM 679 O O . GLU A 1 84 ? 1.260 -16.002 -11.599 1.00 72.25 84 GLU A O 1
ATOM 684 N N . TRP A 1 85 ? 1.279 -17.750 -12.997 1.00 77.12 85 TRP A N 1
ATOM 685 C CA . TRP A 1 85 ? 0.201 -18.467 -12.313 1.00 77.12 85 TRP A CA 1
ATOM 686 C C . TRP A 1 85 ? 0.547 -18.840 -10.866 1.00 77.12 85 TRP A C 1
ATOM 688 O O . TRP A 1 85 ? -0.357 -18.889 -10.034 1.00 77.12 85 TRP A O 1
ATOM 698 N N . TRP A 1 86 ? 1.828 -19.046 -10.531 1.00 82.31 86 TRP A N 1
ATOM 699 C CA . TRP A 1 86 ? 2.237 -19.304 -9.147 1.00 82.31 86 TRP A CA 1
ATOM 700 C C . TRP A 1 86 ? 1.902 -18.113 -8.246 1.00 82.31 86 TRP A C 1
ATOM 702 O O . TRP A 1 86 ? 1.312 -18.300 -7.181 1.00 82.31 86 TRP A O 1
ATOM 712 N N . TYR A 1 87 ? 2.169 -16.885 -8.699 1.00 79.75 87 TYR A N 1
ATOM 713 C CA . TYR A 1 87 ? 1.809 -15.675 -7.954 1.00 79.75 87 TYR A CA 1
ATOM 714 C C . TYR A 1 87 ? 0.295 -15.542 -7.785 1.00 79.75 87 TYR A C 1
ATOM 716 O O . TYR A 1 87 ? -0.178 -15.219 -6.696 1.00 79.75 87 TYR A O 1
ATOM 724 N N . LEU A 1 88 ? -0.472 -15.876 -8.827 1.00 81.56 88 LEU A N 1
ATOM 725 C CA . LEU A 1 88 ? -1.934 -15.848 -8.780 1.00 81.56 88 LEU A CA 1
ATOM 726 C C . LEU A 1 88 ? -2.481 -16.878 -7.772 1.00 81.56 88 LEU A C 1
ATOM 728 O O . LEU A 1 88 ? -3.362 -16.550 -6.977 1.00 81.56 88 LEU A O 1
ATOM 732 N N . THR A 1 89 ? -1.922 -18.093 -7.724 1.00 84.56 89 THR A N 1
ATOM 733 C CA . THR A 1 89 ? -2.343 -19.113 -6.743 1.00 84.56 89 THR A CA 1
ATOM 734 C C . THR A 1 89 ? -2.051 -18.711 -5.300 1.00 84.56 89 THR A C 1
ATOM 736 O O . THR A 1 89 ? -2.912 -18.889 -4.440 1.00 84.56 89 THR A O 1
ATOM 739 N N . ILE A 1 90 ? -0.886 -18.113 -5.029 1.00 86.44 90 ILE A N 1
ATOM 740 C CA . ILE A 1 90 ? -0.528 -17.628 -3.688 1.00 86.44 90 ILE A CA 1
ATOM 741 C C . ILE A 1 90 ? -1.444 -16.467 -3.280 1.00 86.44 90 ILE A C 1
ATOM 743 O O . ILE A 1 90 ? -1.908 -16.420 -2.140 1.00 86.44 90 ILE A O 1
ATOM 747 N N . LEU A 1 91 ? -1.762 -15.566 -4.215 1.00 85.31 91 LEU A N 1
ATOM 748 C CA . LEU A 1 91 ? -2.686 -14.459 -3.975 1.00 85.31 91 LEU A CA 1
ATOM 749 C C . LEU A 1 91 ? -4.098 -14.961 -3.645 1.00 85.31 91 LEU A C 1
ATOM 751 O O . LEU A 1 91 ? -4.691 -14.507 -2.667 1.00 85.31 91 LEU A O 1
ATOM 755 N N . LEU A 1 92 ? -4.616 -15.933 -4.402 1.00 86.19 92 LEU A N 1
ATOM 756 C CA . LEU A 1 92 ? -5.921 -16.543 -4.127 1.00 86.19 92 LEU A CA 1
ATOM 757 C C . LEU A 1 92 ? -5.937 -17.297 -2.795 1.00 86.19 92 LEU A C 1
ATOM 759 O O . LEU A 1 92 ? -6.908 -17.190 -2.050 1.00 86.19 92 LEU A O 1
ATOM 763 N N . PHE A 1 93 ? -4.866 -18.022 -2.469 1.00 88.94 93 PHE A N 1
ATOM 764 C CA . PHE A 1 93 ? -4.740 -18.722 -1.192 1.00 88.94 93 PHE A CA 1
ATOM 765 C C . PHE A 1 93 ? -4.719 -17.747 -0.003 1.00 88.94 93 PHE A C 1
ATOM 767 O O . PHE A 1 93 ? -5.423 -17.956 0.988 1.00 88.94 93 PHE A O 1
ATOM 774 N N . SER A 1 94 ? -3.969 -16.649 -0.120 1.00 84.44 94 SER A N 1
ATOM 775 C CA . SER A 1 94 ? -3.928 -15.578 0.882 1.00 84.44 94 SER A CA 1
ATOM 776 C C . SER A 1 94 ? -5.300 -14.917 1.060 1.00 84.44 94 SER A C 1
ATOM 778 O O . SER A 1 94 ? -5.777 -14.766 2.186 1.00 84.44 94 SER A O 1
ATOM 780 N N . LEU A 1 95 ? -5.991 -14.612 -0.045 1.00 85.44 95 LEU A N 1
ATOM 781 C CA . LEU A 1 95 ? -7.337 -14.038 -0.022 1.00 85.44 95 LEU A CA 1
ATOM 782 C C . LEU A 1 95 ? -8.350 -14.987 0.634 1.00 85.44 95 LEU A C 1
ATOM 784 O O . LEU A 1 95 ? -9.116 -14.563 1.497 1.00 85.44 95 LEU A O 1
ATOM 788 N N . ALA A 1 96 ? -8.331 -16.271 0.266 1.00 84.88 96 ALA A N 1
ATOM 789 C CA . ALA A 1 96 ? -9.219 -17.286 0.828 1.00 84.88 96 ALA A CA 1
ATOM 790 C C . ALA A 1 96 ? -9.003 -17.451 2.337 1.00 84.88 96 ALA A C 1
ATOM 792 O O . ALA A 1 96 ? -9.966 -17.485 3.102 1.00 84.88 96 ALA A O 1
ATOM 793 N N . THR A 1 97 ? -7.743 -17.479 2.775 1.00 83.75 97 THR A N 1
ATOM 794 C CA . THR A 1 97 ? -7.402 -17.560 4.200 1.00 83.75 97 THR A CA 1
ATOM 795 C C . THR A 1 97 ? -7.843 -16.295 4.943 1.00 83.75 97 THR A C 1
ATOM 797 O O . THR A 1 97 ? -8.373 -16.396 6.046 1.00 83.75 97 THR A O 1
ATOM 800 N N . GLY A 1 98 ? -7.707 -15.112 4.332 1.00 79.12 98 GLY A N 1
ATOM 801 C CA . GLY A 1 98 ? -8.194 -13.846 4.890 1.00 79.12 98 GLY A CA 1
ATOM 802 C C . GLY A 1 98 ? -9.717 -13.799 5.060 1.00 79.12 98 GLY A C 1
ATOM 803 O O . GLY A 1 98 ? -10.200 -13.347 6.097 1.00 79.12 98 GLY A O 1
ATOM 804 N N . ILE A 1 99 ? -10.476 -14.316 4.088 1.00 81.38 99 ILE A N 1
ATOM 805 C CA . ILE A 1 99 ? -11.941 -14.430 4.182 1.00 81.38 99 ILE A CA 1
ATOM 806 C C . ILE A 1 99 ? -12.331 -15.441 5.268 1.00 81.38 99 ILE A C 1
ATOM 808 O O . ILE A 1 99 ? -13.162 -15.125 6.116 1.00 81.38 99 ILE A O 1
ATOM 812 N N . ALA A 1 100 ? -11.687 -16.612 5.300 1.00 81.00 100 ALA A N 1
ATOM 813 C CA . ALA A 1 100 ? -11.951 -17.642 6.304 1.00 81.00 100 ALA A CA 1
ATOM 814 C C . ALA A 1 100 ? -11.678 -17.146 7.735 1.00 81.00 100 ALA A C 1
ATOM 816 O O . ALA A 1 100 ? -12.456 -17.420 8.646 1.00 81.00 100 ALA A O 1
ATOM 817 N N . PHE A 1 101 ? -10.607 -16.371 7.937 1.00 78.25 101 PHE A N 1
ATOM 818 C CA . PHE A 1 101 ? -10.296 -15.774 9.239 1.00 78.25 101 PHE A CA 1
ATOM 819 C C . PHE A 1 101 ? -11.357 -14.755 9.667 1.00 78.25 101 PHE A C 1
ATOM 821 O O . PHE A 1 101 ? -11.718 -14.682 10.840 1.00 78.25 101 PHE A O 1
ATOM 828 N N . ASN A 1 102 ? -11.875 -13.987 8.709 1.00 74.75 102 ASN A N 1
ATOM 829 C CA . ASN A 1 102 ? -12.897 -12.986 8.966 1.00 74.75 102 ASN A CA 1
ATOM 830 C C . ASN A 1 102 ? -14.278 -13.589 9.277 1.00 74.75 102 ASN A C 1
ATOM 832 O O . ASN A 1 102 ? -15.038 -13.005 10.040 1.00 74.75 102 ASN A O 1
ATOM 836 N N . GLU A 1 103 ? -14.608 -14.751 8.704 1.00 71.88 103 GLU A N 1
ATOM 837 C CA . GLU A 1 103 ? -15.837 -15.479 9.050 1.00 71.88 103 GLU A CA 1
ATOM 838 C C . GLU A 1 103 ? -15.713 -16.257 10.364 1.00 71.88 103 GLU A C 1
ATOM 840 O O . GLU A 1 103 ? -16.689 -16.371 11.101 1.00 71.88 103 GLU A O 1
ATOM 845 N N . HIS A 1 104 ? -14.525 -16.782 10.682 1.00 72.19 104 HIS A N 1
ATOM 846 C CA . HIS A 1 104 ? -14.326 -17.569 11.899 1.00 72.19 104 HIS A CA 1
ATOM 847 C C . HIS A 1 104 ? -14.294 -16.713 13.173 1.00 72.19 104 HIS A C 1
ATOM 849 O O . HIS A 1 104 ? -14.759 -17.152 14.225 1.00 72.19 104 HIS A O 1
ATOM 855 N N . TYR A 1 105 ? -13.760 -15.491 13.095 1.00 69.44 105 TYR A N 1
ATOM 856 C CA . TYR A 1 105 ? -13.747 -14.554 14.215 1.00 69.44 105 TYR A CA 1
ATOM 857 C C . TYR A 1 105 ? -14.804 -13.468 14.007 1.00 69.44 105 TYR A C 1
ATOM 859 O O . TYR A 1 105 ? -14.717 -12.717 13.040 1.00 69.44 105 TYR A O 1
ATOM 867 N N . GLU A 1 106 ? -15.742 -13.315 14.954 1.00 60.69 106 GLU A N 1
ATOM 868 C CA . GLU A 1 106 ? -16.795 -12.277 14.969 1.00 60.69 106 GLU A CA 1
ATOM 869 C C . GLU A 1 106 ? -16.242 -10.843 15.164 1.00 60.69 106 GLU A C 1
ATOM 871 O O . GLU A 1 106 ? -16.743 -10.062 15.962 1.00 60.69 106 GLU A O 1
ATOM 876 N N . THR A 1 107 ? -15.207 -10.459 14.417 1.00 60.78 107 THR A N 1
ATOM 877 C CA . THR A 1 107 ? -14.504 -9.163 14.468 1.00 60.78 107 THR A CA 1
ATOM 878 C C . THR A 1 107 ? -15.357 -7.984 13.9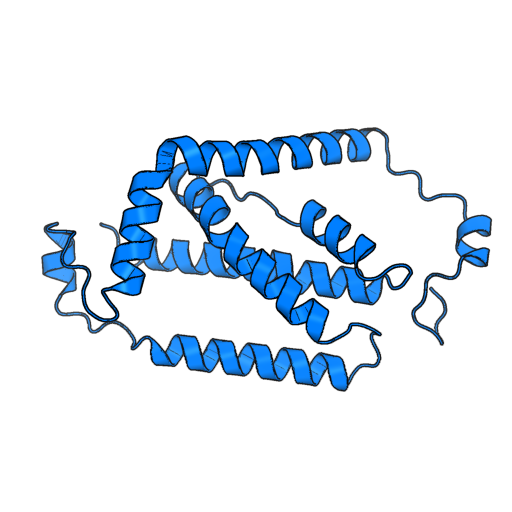96 1.00 60.78 107 THR A C 1
ATOM 880 O O . THR A 1 107 ? -14.952 -6.821 14.090 1.00 60.78 107 THR A O 1
ATOM 883 N N . GLY A 1 108 ? -16.547 -8.262 13.456 1.00 63.88 108 GLY A N 1
ATOM 884 C CA . GLY A 1 108 ? -17.457 -7.257 12.927 1.00 63.88 108 GLY A CA 1
ATOM 885 C C . GLY A 1 108 ? -16.932 -6.538 11.681 1.00 63.88 108 GLY A C 1
ATOM 886 O O . GLY A 1 108 ? -17.498 -5.496 11.332 1.00 63.88 108 GLY A O 1
ATOM 887 N N . TYR A 1 109 ? -15.883 -7.076 11.051 1.00 69.81 109 TYR A N 1
ATOM 888 C CA . TYR A 1 109 ? -15.284 -6.602 9.812 1.00 69.81 109 TYR A CA 1
ATOM 889 C C . TYR A 1 109 ? -16.011 -7.238 8.615 1.00 69.81 109 TYR A C 1
ATOM 891 O O . TYR A 1 109 ? -16.077 -8.459 8.499 1.00 69.81 109 TYR A O 1
ATOM 899 N N . PRO A 1 110 ? -16.625 -6.454 7.722 1.00 76.31 110 PRO A N 1
ATOM 900 C CA . PRO A 1 110 ? -17.363 -7.014 6.604 1.00 76.31 110 PRO A CA 1
ATOM 901 C C . PRO A 1 110 ? -16.418 -7.407 5.462 1.00 76.31 110 PRO A C 1
ATOM 903 O O . PRO A 1 110 ? -15.451 -6.708 5.169 1.00 76.31 110 PRO A O 1
ATOM 906 N N . VAL A 1 111 ? -16.732 -8.497 4.757 1.00 76.38 111 VAL A N 1
ATOM 907 C CA . VAL A 1 111 ? -15.881 -9.033 3.676 1.00 76.38 111 VAL A CA 1
ATOM 908 C C . VAL A 1 111 ? -15.660 -8.014 2.547 1.00 76.38 111 VAL A C 1
ATOM 910 O O . VAL A 1 111 ? -14.580 -7.959 1.968 1.00 76.38 111 VAL A O 1
ATOM 913 N N . TRP A 1 112 ? -16.627 -7.131 2.273 1.00 80.19 112 TRP A N 1
ATOM 914 C CA . TRP A 1 112 ? -16.444 -6.058 1.288 1.00 80.19 112 TRP A CA 1
ATOM 915 C C . TRP A 1 112 ? -15.322 -5.078 1.675 1.00 80.19 112 TRP A C 1
ATOM 917 O O . TRP A 1 112 ? -14.629 -4.578 0.791 1.00 80.19 112 TRP A O 1
ATOM 927 N N . ALA A 1 113 ? -15.083 -4.841 2.972 1.00 77.44 113 ALA A N 1
ATOM 928 C CA . ALA A 1 113 ? -14.009 -3.958 3.428 1.00 77.44 113 ALA A CA 1
ATOM 929 C C . ALA A 1 113 ? -12.624 -4.556 3.139 1.00 77.44 113 ALA A C 1
ATOM 931 O O . ALA A 1 113 ? -11.694 -3.806 2.848 1.00 77.44 113 ALA A O 1
ATOM 932 N N . LEU A 1 114 ? -12.499 -5.894 3.120 1.00 80.50 114 LEU A N 1
ATOM 933 C CA . LEU A 1 114 ? -11.287 -6.591 2.672 1.00 80.50 114 LEU A CA 1
ATOM 934 C C . LEU A 1 114 ? -10.948 -6.212 1.230 1.00 80.50 114 LEU A C 1
ATOM 936 O O . LEU A 1 114 ? -9.828 -5.794 0.954 1.00 80.50 114 LEU A O 1
ATOM 940 N N . PHE A 1 115 ? -11.924 -6.305 0.325 1.00 84.12 115 PHE A N 1
ATOM 941 C CA . PHE A 1 115 ? -11.726 -5.961 -1.081 1.00 84.12 115 PHE A CA 1
ATOM 942 C C . PHE A 1 115 ? -11.402 -4.480 -1.274 1.00 84.12 115 PHE A C 1
ATOM 944 O O . PHE A 1 115 ? -10.552 -4.154 -2.097 1.00 84.12 115 PHE A O 1
ATOM 951 N N . VAL A 1 116 ? -12.014 -3.587 -0.491 1.00 83.50 116 VAL A N 1
ATOM 952 C CA . VAL A 1 116 ? -11.690 -2.151 -0.526 1.00 83.50 116 VAL A CA 1
ATOM 953 C C . VAL A 1 116 ? -10.261 -1.891 -0.044 1.00 83.50 116 VAL A C 1
ATOM 955 O O . VAL A 1 116 ? -9.537 -1.139 -0.694 1.00 83.50 116 VAL A O 1
ATOM 958 N N . ALA A 1 117 ? -9.819 -2.537 1.040 1.00 82.56 117 ALA A N 1
ATOM 959 C CA . ALA A 1 117 ? -8.444 -2.421 1.529 1.00 82.56 117 ALA A CA 1
ATOM 960 C C . ALA A 1 117 ? -7.427 -2.922 0.490 1.00 82.56 117 ALA A C 1
ATOM 962 O O . ALA A 1 117 ? -6.398 -2.285 0.268 1.00 82.56 117 ALA A O 1
ATOM 963 N N . LEU A 1 118 ? -7.739 -4.038 -0.174 1.00 84.50 118 LEU A N 1
ATOM 964 C CA . LEU A 1 118 ? -6.885 -4.656 -1.187 1.00 84.50 118 LEU A CA 1
ATOM 965 C C . LEU A 1 118 ? -6.841 -3.826 -2.478 1.00 84.50 118 LEU A C 1
ATOM 967 O O . LEU A 1 118 ? -5.768 -3.623 -3.037 1.00 84.50 118 LEU A O 1
ATOM 971 N N . ALA A 1 119 ? -7.980 -3.277 -2.910 1.00 85.75 119 ALA A N 1
ATOM 972 C CA . ALA A 1 119 ? -8.055 -2.357 -4.043 1.00 85.75 119 ALA A CA 1
ATOM 973 C C . ALA A 1 119 ? -7.286 -1.058 -3.765 1.00 85.75 119 ALA A C 1
ATOM 975 O O . ALA A 1 119 ? -6.526 -0.594 -4.613 1.00 85.75 119 ALA A O 1
ATOM 976 N N . MET A 1 120 ? -7.429 -0.499 -2.560 1.00 85.00 120 MET A N 1
ATOM 977 C CA . MET A 1 120 ? -6.658 0.664 -2.125 1.00 85.00 120 MET A CA 1
ATOM 978 C C . MET A 1 120 ? -5.156 0.355 -2.125 1.00 85.00 120 MET A C 1
ATOM 980 O O . MET A 1 120 ? -4.384 1.123 -2.695 1.00 85.00 120 MET A O 1
ATOM 984 N N . SER A 1 121 ? -4.743 -0.780 -1.549 1.00 84.38 121 SER A N 1
ATOM 985 C CA . SER A 1 121 ? -3.347 -1.230 -1.580 1.00 84.38 121 SER A CA 1
ATOM 986 C C . SER A 1 121 ? -2.837 -1.336 -3.019 1.00 84.38 121 SER A C 1
ATOM 988 O O . SER A 1 121 ? -1.829 -0.721 -3.342 1.00 84.38 121 SER A O 1
ATOM 990 N N . ALA A 1 122 ? -3.567 -1.996 -3.922 1.00 84.69 122 ALA A N 1
ATOM 991 C CA . ALA A 1 122 ? -3.161 -2.145 -5.321 1.00 84.69 122 ALA A CA 1
ATOM 992 C C . ALA A 1 122 ? -2.962 -0.800 -6.046 1.00 84.69 122 ALA A C 1
ATOM 994 O O . ALA A 1 122 ? -1.993 -0.640 -6.789 1.00 84.69 122 ALA A O 1
ATOM 995 N N . VAL A 1 123 ? -3.840 0.182 -5.809 1.00 84.50 123 VAL A N 1
ATOM 996 C CA . VAL A 1 123 ? -3.722 1.523 -6.408 1.00 84.50 123 VAL A CA 1
ATOM 997 C C . VAL A 1 123 ? -2.502 2.270 -5.873 1.00 84.50 123 VAL A C 1
ATOM 999 O O . VAL A 1 123 ? -1.801 2.918 -6.647 1.00 84.50 123 VAL A O 1
ATOM 1002 N N . PHE A 1 124 ? -2.234 2.183 -4.569 1.00 82.06 124 PHE A N 1
ATOM 1003 C CA . PHE A 1 124 ? -1.150 2.932 -3.932 1.00 82.06 124 PHE A CA 1
ATOM 1004 C C . PHE A 1 124 ? 0.214 2.231 -3.956 1.00 82.06 124 PHE A C 1
ATOM 1006 O O . PHE A 1 124 ? 1.233 2.908 -3.824 1.00 82.06 124 PHE A O 1
ATOM 1013 N N . VAL A 1 125 ? 0.267 0.920 -4.205 1.00 85.94 125 VAL A N 1
ATOM 1014 C CA . VAL A 1 125 ? 1.521 0.176 -4.422 1.00 85.94 125 VAL A CA 1
ATOM 1015 C C . VAL A 1 125 ? 2.319 0.777 -5.576 1.00 85.94 125 VAL A C 1
ATOM 1017 O O . VAL A 1 125 ? 3.530 0.926 -5.458 1.00 85.94 125 VAL A O 1
ATOM 1020 N N . ILE A 1 126 ? 1.653 1.170 -6.662 1.00 84.69 126 ILE A N 1
ATOM 1021 C CA . ILE A 1 126 ? 2.301 1.737 -7.851 1.00 84.69 126 ILE A CA 1
ATOM 1022 C C . ILE A 1 126 ? 3.041 3.054 -7.531 1.00 84.69 126 ILE A C 1
ATOM 1024 O O . ILE A 1 126 ? 4.263 3.100 -7.685 1.00 84.69 126 ILE A O 1
ATOM 1028 N N . PRO A 1 127 ? 2.367 4.128 -7.068 1.00 83.50 127 PRO A N 1
ATOM 1029 C CA . PRO A 1 127 ? 3.030 5.400 -6.819 1.00 83.50 127 PRO A CA 1
ATOM 1030 C C . PRO A 1 127 ? 4.017 5.324 -5.646 1.00 83.50 127 PRO A C 1
ATOM 1032 O O . PRO A 1 127 ? 5.094 5.916 -5.726 1.00 83.50 127 PRO A O 1
ATOM 1035 N N . CYS A 1 128 ? 3.704 4.573 -4.582 1.00 83.38 128 CYS A N 1
ATOM 1036 C CA . CYS A 1 128 ? 4.633 4.396 -3.464 1.00 83.38 128 CYS A CA 1
ATOM 1037 C C . CYS A 1 128 ? 5.869 3.580 -3.869 1.00 83.38 128 CYS A C 1
ATOM 1039 O O . CYS A 1 128 ? 6.980 3.940 -3.487 1.00 83.38 128 CYS A O 1
ATOM 1041 N N . GLY A 1 129 ? 5.701 2.523 -4.668 1.00 83.00 129 GLY A N 1
ATOM 1042 C CA . GLY A 1 129 ? 6.800 1.684 -5.145 1.00 83.00 129 GLY A CA 1
ATOM 1043 C C . GLY A 1 129 ? 7.769 2.435 -6.055 1.00 83.00 129 GLY A C 1
ATOM 1044 O O . GLY A 1 129 ? 8.979 2.266 -5.931 1.00 83.00 129 GLY A O 1
ATOM 1045 N N . MET A 1 130 ? 7.269 3.330 -6.910 1.00 80.06 130 MET A N 1
ATOM 1046 C CA . MET A 1 130 ? 8.123 4.160 -7.765 1.00 80.06 130 MET A CA 1
ATOM 1047 C C . MET A 1 130 ? 8.957 5.167 -6.973 1.00 80.06 130 MET A C 1
ATOM 1049 O O . MET A 1 130 ? 10.159 5.295 -7.198 1.00 80.06 130 MET A O 1
ATOM 1053 N N . VAL A 1 131 ? 8.340 5.872 -6.019 1.00 83.06 131 VAL A N 1
ATOM 1054 C CA . VAL A 1 131 ? 9.079 6.806 -5.158 1.00 83.06 131 VAL A CA 1
ATOM 1055 C C . VAL A 1 131 ? 10.108 6.050 -4.321 1.00 83.06 131 VAL A C 1
ATOM 1057 O O . VAL A 1 131 ? 11.240 6.518 -4.197 1.00 83.06 131 VAL A O 1
ATOM 1060 N N . TYR A 1 132 ? 9.756 4.864 -3.819 1.00 83.81 132 TYR A N 1
ATOM 1061 C CA . TYR A 1 132 ? 10.692 3.988 -3.122 1.00 83.81 132 TYR A CA 1
ATOM 1062 C C . TYR A 1 132 ? 11.867 3.574 -4.018 1.00 83.81 132 TYR A C 1
ATOM 1064 O O . TYR A 1 132 ? 13.009 3.662 -3.585 1.00 83.81 132 TYR A O 1
ATOM 1072 N N . ALA A 1 133 ? 11.629 3.209 -5.280 1.00 79.12 133 ALA A N 1
ATOM 1073 C CA . ALA A 1 133 ? 12.696 2.824 -6.205 1.00 79.12 133 ALA A CA 1
ATOM 1074 C C . ALA A 1 133 ? 13.699 3.961 -6.486 1.00 79.12 133 ALA A C 1
ATOM 1076 O O . ALA A 1 133 ? 14.893 3.708 -6.617 1.00 79.12 133 ALA A O 1
ATOM 1077 N N . VAL A 1 134 ? 13.232 5.213 -6.549 1.00 79.25 134 VAL A N 1
ATOM 1078 C CA . VAL A 1 134 ? 14.079 6.376 -6.880 1.00 79.25 134 VAL A CA 1
ATOM 1079 C C . VAL A 1 134 ? 14.762 6.971 -5.649 1.00 79.25 134 VAL A C 1
ATOM 1081 O O . VAL A 1 134 ? 15.927 7.357 -5.700 1.00 79.25 134 VAL A O 1
ATOM 1084 N N . THR A 1 135 ? 14.033 7.078 -4.538 1.00 81.56 135 THR A N 1
ATOM 1085 C CA . THR A 1 135 ? 14.486 7.799 -3.333 1.00 81.56 135 THR A CA 1
ATOM 1086 C C . THR A 1 135 ? 14.903 6.877 -2.193 1.00 81.56 135 THR A C 1
ATOM 1088 O O . THR A 1 135 ? 15.407 7.358 -1.178 1.00 81.56 135 THR A O 1
ATOM 1091 N N . ASN A 1 136 ? 14.656 5.569 -2.322 1.00 80.81 136 ASN A N 1
ATOM 1092 C CA . ASN A 1 136 ? 14.857 4.564 -1.277 1.00 80.81 136 ASN A CA 1
ATOM 1093 C C . ASN A 1 136 ? 14.146 4.899 0.052 1.00 80.81 136 ASN A C 1
ATOM 1095 O O . ASN A 1 136 ? 14.553 4.446 1.120 1.00 80.81 136 ASN A O 1
ATOM 1099 N N . THR A 1 137 ? 13.097 5.728 -0.002 1.00 79.50 137 THR A N 1
ATOM 1100 C CA . THR A 1 137 ? 12.324 6.167 1.165 1.00 79.50 137 THR A CA 1
ATOM 1101 C C . THR A 1 137 ? 10.929 5.563 1.110 1.00 79.50 137 THR A C 1
ATOM 1103 O O . THR A 1 137 ? 10.204 5.740 0.132 1.00 79.50 137 THR A O 1
ATOM 1106 N N . GLU A 1 138 ? 10.543 4.842 2.163 1.00 75.69 138 GLU A N 1
ATOM 1107 C CA . GLU A 1 138 ? 9.222 4.221 2.251 1.00 75.69 138 GLU A CA 1
ATOM 1108 C C . GLU A 1 138 ? 8.171 5.247 2.689 1.00 75.69 138 GLU A C 1
ATOM 1110 O O . GLU A 1 138 ? 8.270 5.858 3.755 1.00 75.69 138 GLU A O 1
ATOM 1115 N N . VAL A 1 139 ? 7.143 5.430 1.859 1.00 76.50 139 VAL A N 1
ATOM 1116 C CA . VAL A 1 139 ? 6.006 6.293 2.188 1.00 76.50 139 VAL A CA 1
ATOM 1117 C C . VAL A 1 139 ? 4.930 5.466 2.884 1.00 76.50 139 VAL A C 1
ATOM 1119 O O . VAL A 1 139 ? 4.189 4.702 2.264 1.00 76.50 139 VAL A O 1
ATOM 1122 N N . THR A 1 140 ? 4.823 5.643 4.197 1.00 76.38 140 THR A N 1
ATOM 1123 C CA . THR A 1 140 ? 3.895 4.887 5.039 1.00 76.38 140 THR A CA 1
ATOM 1124 C C . THR A 1 140 ? 2.441 5.307 4.796 1.00 76.38 140 THR A C 1
ATOM 1126 O O . THR A 1 140 ? 2.044 6.426 5.110 1.00 76.38 140 THR A O 1
ATOM 1129 N N . M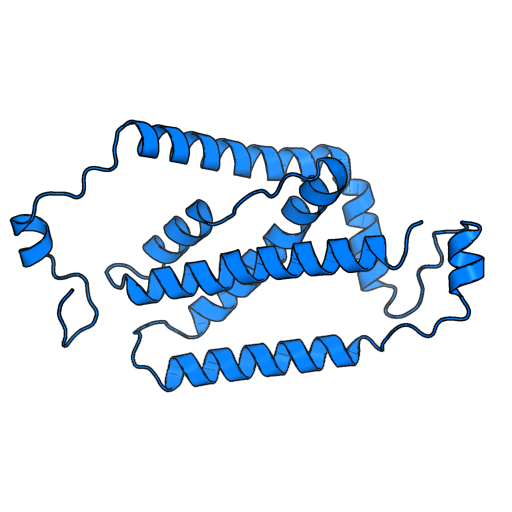ET A 1 141 ? 1.599 4.385 4.322 1.00 75.94 141 MET A N 1
ATOM 1130 C CA . MET A 1 141 ? 0.152 4.579 4.071 1.00 75.94 141 MET A CA 1
ATOM 1131 C C . MET A 1 141 ? -0.750 4.414 5.309 1.00 75.94 141 MET A C 1
ATOM 1133 O O . MET A 1 141 ? -1.975 4.349 5.214 1.00 75.94 141 MET A O 1
ATOM 1137 N N . ASN A 1 142 ? -0.146 4.314 6.487 1.00 80.44 142 ASN A N 1
ATOM 1138 C CA . ASN A 1 142 ? -0.814 3.921 7.721 1.00 80.44 142 ASN A CA 1
ATOM 1139 C C . ASN A 1 142 ? -1.937 4.901 8.128 1.00 80.44 142 ASN A C 1
ATOM 1141 O O . ASN A 1 142 ? -3.058 4.472 8.384 1.00 80.44 142 ASN A O 1
ATOM 1145 N N . VAL A 1 143 ? -1.671 6.211 8.093 1.00 80.19 143 VAL A N 1
ATOM 1146 C CA . VAL A 1 143 ? -2.641 7.246 8.502 1.00 80.19 143 VAL A CA 1
ATOM 1147 C C . VAL A 1 143 ? -3.837 7.310 7.553 1.00 80.19 143 VAL A C 1
ATOM 1149 O O . VAL A 1 143 ? -4.975 7.448 7.996 1.00 80.19 143 VAL A O 1
ATOM 1152 N N . LEU A 1 144 ? -3.596 7.161 6.248 1.00 80.12 144 LEU A N 1
ATOM 1153 C CA . LEU A 1 144 ? -4.662 7.143 5.249 1.00 80.12 144 LEU A CA 1
ATOM 1154 C C . LEU A 1 144 ? -5.567 5.915 5.420 1.00 80.12 144 LEU A C 1
ATOM 1156 O O . LEU A 1 144 ? -6.790 6.047 5.410 1.00 80.12 144 LEU A O 1
ATOM 1160 N N . ALA A 1 145 ? -4.974 4.735 5.629 1.00 79.81 145 ALA A N 1
ATOM 1161 C CA . ALA A 1 145 ? -5.722 3.504 5.866 1.00 79.81 145 ALA A CA 1
ATOM 1162 C C . ALA A 1 145 ? -6.528 3.566 7.174 1.00 79.81 145 ALA A C 1
ATOM 1164 O O . ALA A 1 145 ? -7.660 3.091 7.220 1.00 79.81 145 ALA A O 1
ATOM 1165 N N . GLU A 1 146 ? -5.979 4.185 8.220 1.00 80.56 146 GLU A N 1
ATOM 1166 C CA . GLU A 1 146 ? -6.669 4.378 9.496 1.00 80.56 146 GLU A CA 1
ATOM 1167 C C . GLU A 1 146 ? -7.862 5.337 9.371 1.00 80.56 146 GLU A C 1
ATOM 1169 O O . GLU A 1 146 ? -8.941 5.035 9.878 1.00 80.56 146 GLU A O 1
ATOM 1174 N N . LEU A 1 147 ? -7.713 6.440 8.627 1.00 81.44 147 LEU A N 1
ATOM 1175 C CA . LEU A 1 147 ? -8.804 7.385 8.367 1.00 81.44 147 LEU A CA 1
ATOM 1176 C C . LEU A 1 147 ? -9.929 6.743 7.538 1.00 81.44 147 LEU A C 1
ATOM 1178 O O . LEU A 1 147 ? -11.102 6.840 7.900 1.00 81.44 147 LEU A O 1
ATOM 1182 N N . ILE A 1 148 ? -9.580 6.070 6.436 1.00 80.00 148 ILE A N 1
ATOM 1183 C CA . ILE A 1 148 ? -10.555 5.417 5.551 1.00 80.00 148 ILE A CA 1
ATOM 1184 C C . ILE A 1 148 ? -11.250 4.265 6.285 1.00 80.00 148 ILE A C 1
ATOM 1186 O O . ILE A 1 148 ? -12.477 4.173 6.258 1.00 80.00 148 ILE A O 1
ATOM 1190 N N . GLY A 1 149 ? -10.491 3.425 6.993 1.00 76.38 149 GLY A N 1
ATOM 1191 C CA . GLY A 1 149 ? -11.041 2.343 7.808 1.00 76.38 149 GLY A CA 1
ATOM 1192 C C . GLY A 1 149 ? -11.960 2.864 8.913 1.00 76.38 149 GLY A C 1
ATOM 1193 O O . GLY A 1 149 ? -13.044 2.319 9.111 1.00 76.38 149 GLY A O 1
ATOM 1194 N N . GLY A 1 150 ? -11.571 3.952 9.583 1.00 73.88 150 GLY A N 1
ATOM 1195 C CA . GLY A 1 150 ? -12.376 4.611 10.613 1.00 73.88 150 GLY A CA 1
ATOM 1196 C C . GLY A 1 150 ? -13.694 5.185 10.089 1.00 73.88 150 GLY A C 1
ATOM 1197 O O . GLY A 1 150 ? -14.710 5.095 10.778 1.00 73.88 150 GLY A O 1
ATOM 1198 N N . TYR A 1 151 ? -13.702 5.721 8.863 1.00 76.94 151 TYR A N 1
ATOM 1199 C CA . TYR A 1 151 ? -14.920 6.209 8.211 1.00 76.94 151 TYR A CA 1
ATOM 1200 C C . TYR A 1 151 ? -15.837 5.068 7.745 1.00 76.94 151 TYR A C 1
ATOM 1202 O O . TYR A 1 151 ? -17.052 5.145 7.910 1.00 76.94 151 TYR A O 1
ATOM 1210 N N . LEU A 1 152 ? -15.266 3.998 7.183 1.00 71.62 152 LEU A N 1
ATOM 1211 C CA . LEU A 1 152 ? -16.028 2.852 6.674 1.00 71.62 152 LEU A CA 1
ATOM 1212 C C . LEU A 1 152 ? -16.638 1.995 7.793 1.00 71.62 152 LEU A C 1
ATOM 1214 O O . LEU A 1 152 ? -17.671 1.358 7.581 1.00 71.62 152 LEU A O 1
ATOM 1218 N N . LEU A 1 153 ? -16.001 1.947 8.967 1.00 70.00 153 LEU A N 1
ATOM 1219 C CA . LEU A 1 153 ? -16.376 1.069 10.080 1.00 70.00 153 LEU A CA 1
ATOM 1220 C C . LEU A 1 153 ? -16.443 1.850 11.403 1.00 70.00 153 LEU A C 1
ATOM 1222 O O . LEU A 1 153 ? -15.620 1.634 12.302 1.00 70.00 153 LEU A O 1
ATOM 1226 N N . PRO A 1 154 ? -17.433 2.751 11.558 1.00 67.00 154 PRO A N 1
ATOM 1227 C CA . PRO A 1 154 ? -17.552 3.573 12.751 1.00 67.00 154 PRO A CA 1
ATOM 1228 C C . PRO A 1 154 ? -17.824 2.707 13.989 1.00 67.00 154 PRO A C 1
ATOM 1230 O O . PRO A 1 154 ? -18.663 1.807 13.984 1.00 67.00 154 PRO A O 1
ATOM 1233 N N . GLY A 1 155 ? -17.102 2.983 15.077 1.00 64.19 155 GLY A N 1
ATOM 1234 C CA . GLY A 1 155 ? -17.335 2.355 16.382 1.00 64.19 155 GLY A CA 1
ATOM 1235 C C . GLY A 1 155 ? -16.750 0.949 16.571 1.00 64.19 155 GLY A C 1
ATOM 1236 O O . GLY A 1 155 ? -16.925 0.384 17.653 1.00 64.19 155 GLY A O 1
ATOM 1237 N N . LYS A 1 156 ? -16.028 0.394 15.584 1.00 71.88 156 LYS A N 1
ATOM 1238 C CA . LYS A 1 156 ? -15.367 -0.925 15.676 1.00 71.88 156 LYS A CA 1
ATOM 1239 C C . LYS A 1 156 ? -13.840 -0.819 15.519 1.00 71.88 156 LYS A C 1
ATOM 1241 O O . LYS A 1 156 ? -13.320 -1.026 14.425 1.00 71.88 156 LYS A O 1
ATOM 1246 N N . PRO A 1 157 ? -13.086 -0.542 16.598 1.00 68.44 157 PRO A N 1
ATOM 1247 C CA . PRO A 1 157 ? -11.638 -0.322 16.520 1.00 68.44 157 PRO A CA 1
ATOM 1248 C C . PRO A 1 157 ? -10.851 -1.541 16.009 1.00 68.44 157 PRO A C 1
ATOM 1250 O O . PRO A 1 157 ? -9.888 -1.374 15.267 1.00 68.44 157 PRO A O 1
ATOM 1253 N N . ILE A 1 158 ? -11.284 -2.766 16.331 1.00 74.31 158 ILE A N 1
ATOM 1254 C CA . ILE A 1 158 ? -10.649 -4.002 15.833 1.00 74.31 158 ILE A CA 1
ATOM 1255 C C . ILE A 1 158 ? -10.762 -4.084 14.304 1.00 74.31 158 ILE A C 1
ATOM 1257 O O . ILE A 1 158 ? -9.784 -4.373 13.620 1.00 74.31 158 ILE A O 1
ATOM 1261 N N . ALA A 1 159 ? -11.932 -3.749 13.761 1.00 74.00 159 ALA A N 1
ATOM 1262 C CA . ALA A 1 159 ? -12.188 -3.768 12.328 1.00 74.00 159 ALA A CA 1
ATOM 1263 C C . ALA A 1 159 ? -11.342 -2.710 11.582 1.00 74.00 159 ALA A C 1
ATOM 1265 O O . ALA A 1 159 ? -10.815 -2.983 10.504 1.00 74.00 159 ALA A O 1
ATOM 1266 N N . VAL A 1 160 ? -11.122 -1.538 12.191 1.00 79.25 160 VAL A N 1
ATOM 1267 C CA . VAL A 1 160 ? -10.223 -0.495 11.658 1.00 79.25 160 VAL A CA 1
ATOM 1268 C C . VAL A 1 160 ? -8.758 -0.946 11.676 1.00 79.25 160 VAL A C 1
ATOM 1270 O O . VAL A 1 160 ? -8.038 -0.746 10.698 1.00 79.25 160 VAL A O 1
ATOM 1273 N N . MET A 1 161 ? -8.304 -1.600 12.751 1.00 79.88 161 MET A N 1
ATOM 1274 C CA . MET A 1 161 ? -6.936 -2.132 12.832 1.00 79.88 161 MET A CA 1
ATOM 1275 C C . MET A 1 161 ? -6.682 -3.243 11.805 1.00 79.88 161 MET A C 1
ATOM 1277 O O . MET A 1 161 ? -5.589 -3.309 11.234 1.00 79.88 161 MET A O 1
ATOM 1281 N N . LEU A 1 162 ? -7.686 -4.081 11.529 1.00 80.00 162 LEU A N 1
ATOM 1282 C CA . LEU A 1 162 ? -7.627 -5.084 10.464 1.00 80.00 162 LEU A CA 1
ATOM 1283 C C . LEU A 1 162 ? -7.563 -4.420 9.085 1.00 80.00 162 LEU A C 1
ATOM 1285 O O . LEU A 1 162 ? -6.669 -4.750 8.309 1.00 80.00 162 LEU A O 1
ATOM 1289 N N . PHE A 1 163 ? -8.419 -3.428 8.809 1.00 80.94 163 PHE A N 1
ATOM 1290 C CA . PHE A 1 163 ? -8.370 -2.653 7.561 1.00 80.94 163 PHE A CA 1
ATOM 1291 C C . PHE A 1 163 ? -6.980 -2.047 7.324 1.00 80.94 163 PHE A C 1
ATOM 1293 O O . PHE A 1 163 ? -6.394 -2.192 6.250 1.00 80.94 163 PHE A O 1
ATOM 1300 N N . LYS A 1 164 ? -6.419 -1.417 8.361 1.00 81.75 164 LYS A N 1
ATOM 1301 C CA . LYS A 1 164 ? -5.063 -0.864 8.348 1.00 81.75 164 LYS A CA 1
ATOM 1302 C C . LYS A 1 164 ? -4.015 -1.937 8.081 1.00 81.75 164 LYS A C 1
ATOM 1304 O O . LYS A 1 164 ? -3.142 -1.713 7.253 1.00 81.75 164 LYS A O 1
ATOM 1309 N N . SER A 1 165 ? -4.104 -3.093 8.729 1.00 83.38 165 SER A N 1
ATOM 1310 C CA . SER A 1 165 ? -3.152 -4.191 8.527 1.00 83.38 165 SER A CA 1
ATOM 1311 C C . SER A 1 165 ? -3.183 -4.700 7.086 1.00 83.38 165 SER A C 1
ATOM 1313 O O . SER A 1 165 ? -2.139 -4.756 6.442 1.00 83.38 165 SER A O 1
ATOM 1315 N N . TYR A 1 166 ? -4.369 -4.981 6.540 1.00 82.44 166 TYR A N 1
ATOM 1316 C CA . TYR A 1 166 ? -4.506 -5.444 5.158 1.00 82.44 166 TYR A CA 1
ATOM 1317 C C . TYR A 1 166 ? -4.089 -4.384 4.131 1.00 82.44 166 TYR A C 1
ATOM 1319 O O . TYR A 1 166 ? -3.422 -4.723 3.161 1.00 82.44 166 TYR A O 1
ATOM 1327 N N . GLY A 1 167 ? -4.417 -3.107 4.340 1.00 81.38 167 GLY A N 1
ATOM 1328 C CA . GLY A 1 167 ? -4.048 -2.038 3.407 1.00 81.38 167 GLY A CA 1
ATOM 1329 C C . GLY A 1 167 ? -2.563 -1.659 3.462 1.00 81.38 167 GLY A C 1
ATOM 1330 O O . GLY A 1 167 ? -1.906 -1.537 2.429 1.00 81.38 167 GLY A O 1
ATOM 1331 N N . PHE A 1 168 ? -2.009 -1.478 4.663 1.00 83.25 168 PHE A N 1
ATOM 1332 C CA . PHE A 1 168 ? -0.630 -1.020 4.846 1.00 83.25 168 PHE A CA 1
ATOM 1333 C C . PHE A 1 168 ? 0.390 -2.152 4.700 1.00 83.25 168 PHE A C 1
ATOM 1335 O O . PHE A 1 168 ? 1.322 -2.021 3.908 1.00 83.25 168 PHE A O 1
ATOM 1342 N N . VAL A 1 169 ? 0.219 -3.267 5.421 1.00 84.69 169 VAL A N 1
ATOM 1343 C CA . VAL A 1 169 ? 1.227 -4.342 5.439 1.00 84.69 169 VAL A CA 1
ATOM 1344 C C . VAL A 1 169 ? 1.322 -5.007 4.071 1.00 84.69 169 VAL A C 1
ATOM 1346 O O . VAL A 1 169 ? 2.427 -5.259 3.605 1.00 84.69 169 VAL A O 1
ATOM 1349 N N . SER A 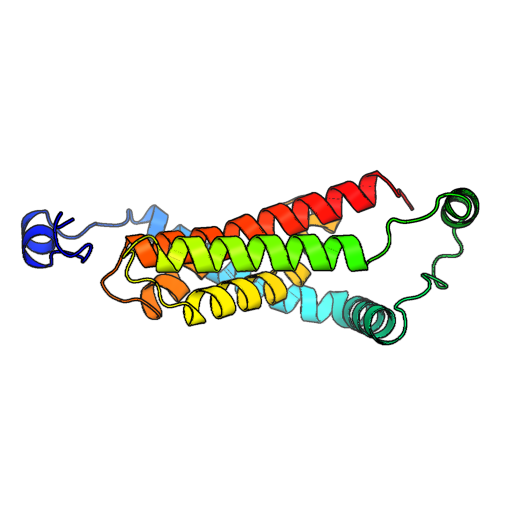1 170 ? 0.194 -5.215 3.383 1.00 85.12 170 SER A N 1
ATOM 1350 C CA . SER A 1 170 ? 0.202 -5.730 2.006 1.00 85.12 170 SER A CA 1
ATOM 1351 C C . SER A 1 170 ? 1.002 -4.824 1.065 1.00 85.12 170 SER A C 1
ATOM 1353 O O . SER A 1 170 ? 1.803 -5.311 0.274 1.00 85.12 170 SER A O 1
ATOM 1355 N N . THR A 1 171 ? 0.838 -3.504 1.190 1.00 84.75 171 THR A N 1
ATOM 1356 C CA . THR A 1 171 ? 1.571 -2.524 0.374 1.00 84.75 171 THR A CA 1
ATOM 1357 C C . THR A 1 171 ? 3.071 -2.568 0.661 1.00 84.75 171 THR A C 1
ATOM 1359 O O . THR A 1 171 ? 3.864 -2.639 -0.274 1.00 84.75 171 THR A O 1
ATOM 1362 N N . ALA A 1 172 ? 3.465 -2.588 1.937 1.00 85.25 172 ALA A N 1
ATOM 1363 C CA . ALA A 1 172 ? 4.871 -2.666 2.334 1.00 85.25 172 ALA A CA 1
ATOM 1364 C C . ALA A 1 172 ? 5.538 -3.959 1.830 1.00 85.25 172 ALA A C 1
ATOM 1366 O O . ALA A 1 172 ? 6.624 -3.920 1.254 1.00 85.25 172 ALA A O 1
ATOM 1367 N N . GLN A 1 173 ? 4.857 -5.102 1.967 1.00 86.75 173 GLN A N 1
ATOM 1368 C CA . GLN A 1 173 ? 5.357 -6.388 1.473 1.00 86.75 173 GLN A CA 1
ATOM 1369 C C . GLN A 1 173 ? 5.446 -6.427 -0.057 1.00 86.75 173 GLN A C 1
ATOM 1371 O O . GLN A 1 173 ? 6.418 -6.948 -0.598 1.00 86.75 173 GLN A O 1
ATOM 1376 N N . ALA A 1 174 ? 4.478 -5.837 -0.764 1.00 85.56 174 ALA A N 1
ATOM 1377 C CA . ALA A 1 174 ? 4.514 -5.743 -2.222 1.00 85.56 174 ALA A CA 1
ATOM 1378 C C . ALA A 1 174 ? 5.696 -4.891 -2.717 1.00 85.56 174 ALA A C 1
ATOM 1380 O O . ALA A 1 174 ? 6.380 -5.286 -3.661 1.00 85.56 174 ALA A O 1
ATOM 1381 N N . ILE A 1 175 ? 5.970 -3.756 -2.064 1.00 85.62 175 ILE A N 1
ATOM 1382 C CA . ILE A 1 175 ? 7.113 -2.892 -2.398 1.00 85.62 175 ILE A CA 1
ATOM 1383 C C . ILE A 1 175 ? 8.434 -3.603 -2.089 1.00 85.62 175 ILE A C 1
ATOM 1385 O O . ILE A 1 175 ? 9.330 -3.605 -2.932 1.00 85.62 175 ILE A O 1
ATOM 1389 N N . GLY A 1 176 ? 8.548 -4.249 -0.924 1.00 85.31 176 GLY A N 1
ATOM 1390 C CA . GLY A 1 176 ? 9.734 -5.029 -0.559 1.00 85.31 176 GLY A CA 1
ATOM 1391 C C . GLY A 1 176 ? 10.013 -6.155 -1.556 1.00 85.31 176 GLY A C 1
ATOM 1392 O O . GLY A 1 176 ? 11.138 -6.299 -2.032 1.00 85.31 176 GLY A O 1
ATOM 1393 N N . TYR A 1 177 ? 8.971 -6.884 -1.959 1.00 84.56 177 TYR A N 1
ATOM 1394 C CA . TYR A 1 177 ? 9.072 -7.922 -2.980 1.00 84.56 177 TYR A CA 1
ATOM 1395 C C . TYR A 1 177 ? 9.518 -7.364 -4.343 1.00 84.56 177 TYR A C 1
ATOM 1397 O O . TYR A 1 177 ? 10.420 -7.918 -4.973 1.00 84.56 177 TYR A O 1
ATOM 1405 N N . ALA A 1 178 ? 8.947 -6.239 -4.785 1.00 82.38 178 ALA A N 1
ATOM 1406 C CA . ALA A 1 178 ? 9.357 -5.576 -6.023 1.00 82.38 178 ALA A CA 1
ATOM 1407 C C . ALA A 1 178 ? 10.822 -5.102 -5.973 1.00 82.38 178 ALA A C 1
ATOM 1409 O O . ALA A 1 178 ? 11.564 -5.261 -6.946 1.00 82.38 178 ALA A O 1
ATOM 1410 N N . ALA A 1 179 ? 11.261 -4.573 -4.830 1.00 81.94 179 ALA A N 1
ATOM 1411 C CA . ALA A 1 179 ? 12.641 -4.154 -4.620 1.00 81.94 179 ALA A CA 1
ATOM 1412 C C . ALA A 1 179 ? 13.613 -5.342 -4.672 1.00 81.94 179 ALA A C 1
ATOM 1414 O O . ALA A 1 179 ? 14.670 -5.244 -5.296 1.00 81.94 179 ALA A O 1
ATOM 1415 N N . ASP A 1 180 ? 13.258 -6.477 -4.073 1.00 82.56 180 ASP A N 1
ATOM 1416 C CA . ASP A 1 180 ? 14.090 -7.680 -4.117 1.00 82.56 180 ASP A CA 1
ATOM 1417 C C . ASP A 1 180 ? 14.163 -8.286 -5.523 1.00 82.56 180 ASP A C 1
ATOM 1419 O O . ASP A 1 180 ? 15.249 -8.673 -5.958 1.00 82.56 180 ASP A O 1
ATOM 1423 N N . LEU A 1 181 ? 13.065 -8.277 -6.289 1.00 77.19 181 LEU A N 1
ATOM 1424 C CA . LEU A 1 181 ? 13.086 -8.672 -7.702 1.00 77.19 181 LEU A CA 1
ATOM 1425 C C . LEU A 1 181 ? 14.018 -7.795 -8.544 1.00 77.19 181 LEU A C 1
ATOM 1427 O O . LEU A 1 181 ? 14.700 -8.313 -9.431 1.00 77.19 181 LEU A O 1
ATOM 1431 N N . SER A 1 182 ? 14.062 -6.492 -8.257 1.00 69.25 182 SER A N 1
ATOM 1432 C CA . SER A 1 182 ? 14.962 -5.556 -8.935 1.00 69.25 182 SER A CA 1
ATOM 1433 C C . SER A 1 182 ? 16.429 -5.772 -8.559 1.00 69.25 182 SER A C 1
ATOM 1435 O O . SER A 1 182 ? 17.298 -5.556 -9.397 1.00 69.25 182 SER A O 1
ATOM 1437 N N . LYS A 1 183 ? 16.734 -6.198 -7.326 1.00 68.19 183 LYS A N 1
ATOM 1438 C CA . LYS A 1 183 ? 18.109 -6.551 -6.920 1.00 68.19 183 LYS A CA 1
ATOM 1439 C C . LYS A 1 183 ? 18.560 -7.879 -7.515 1.00 68.19 183 LYS A C 1
ATOM 1441 O O . LYS A 1 183 ? 19.741 -8.041 -7.804 1.00 68.19 183 LYS A O 1
ATOM 1446 N N . LEU A 1 184 ? 17.638 -8.834 -7.650 1.00 60.19 184 LEU A N 1
ATOM 1447 C CA . LEU A 1 184 ? 17.922 -10.140 -8.242 1.00 60.19 184 LEU A CA 1
ATOM 1448 C C . LEU A 1 184 ? 18.149 -10.031 -9.758 1.00 60.19 184 LEU A C 1
ATOM 1450 O O . LEU A 1 184 ? 18.936 -10.795 -10.307 1.00 60.19 184 LEU A O 1
ATOM 1454 N N . HIS A 1 185 ? 17.500 -9.057 -10.405 1.00 56.91 185 HIS A N 1
ATOM 1455 C CA . HIS A 1 185 ? 17.684 -8.713 -11.815 1.00 56.91 185 HIS A CA 1
ATOM 1456 C C . HIS A 1 185 ? 18.197 -7.271 -11.973 1.00 56.91 185 HIS A C 1
ATOM 1458 O O . HIS A 1 185 ? 17.434 -6.401 -12.401 1.00 56.91 185 HIS A O 1
ATOM 1464 N N . PRO A 1 186 ? 19.461 -6.987 -11.607 1.00 48.31 186 PRO A N 1
ATOM 1465 C CA . PRO A 1 186 ? 20.024 -5.658 -11.793 1.00 48.31 186 PRO A CA 1
ATOM 1466 C C . PRO A 1 186 ? 20.175 -5.395 -13.297 1.00 48.31 186 PRO A C 1
ATOM 1468 O O . PRO A 1 186 ? 20.827 -6.172 -13.986 1.00 48.31 186 PRO A O 1
ATOM 1471 N N . ALA A 1 187 ? 19.521 -4.346 -13.804 1.00 42.69 187 ALA A N 1
ATOM 1472 C CA . ALA A 1 187 ? 19.608 -3.922 -15.205 1.00 42.69 187 ALA A CA 1
ATOM 1473 C C . ALA A 1 187 ? 21.061 -3.696 -15.663 1.00 42.69 187 ALA A C 1
ATOM 1475 O O . ALA A 1 187 ? 21.853 -3.144 -14.862 1.00 42.69 187 ALA A O 1
#

Secondary structure (DSSP, 8-state):
--TTT-S--HHHHHHT------HHHHHHHHHHHHHHHHHHHHHHHHSHHHHHHHHHHHHH-SS---S---HHHHHHTTS-PPPHHHHHHHHHHHHHHHHHHHHHS-----HHHHHHHHHHHHHHHHHHHHHHHHH------HHHHHHHHHHHSTT-HHHHHHHHIIIIIHHHHHHHHHHHHHHHS--

InterPro domains:
  IPR004648 Tetrapeptide transporter, OPT1/isp4 [PTHR22601] (5-181)
  IPR004813 Oligopeptide transporter, OPT superfamily [PF03169] (6-181)
  IPR004813 Oligopeptide transporter, OPT superfamily [TIGR00728] (5-181)